Protein AF-A0A7S2DK84-F1 (afdb_monomer_lite)

InterPro domains:
  IPR000626 Ubiquitin-like domain [PS50053] (86-156)
  IPR029071 Ubiquitin-like domain superfamily [SSF54236] (78-156)

Radius of gyration: 30.39 Å; chains: 1; bounding box: 85×74×78 Å

Sequence (221 aa):
HFGSAVVATFARVPSSPSVPLLQSRFKRMALRAVTAEELQVAAAALRPAPATSARAVAPPAPAAVLRAAGADDAAGATEDQEEPLPRITLRFMDGTDMEFAVNLEGLVYHLRADVASRLGLTDARVKLMFGTRMLNSNEVIGKAGIGEGAVVNAIIVPPLYQGSQVYNWVADAYASAIDDGHRRRHGDMVGEEVHTALQDIMARKAELNDAFAKLRLRKCN

Foldseek 3Di:
DDDDDDDDDPDDDDDDPDDPPPPDPPPPPPPPPCDPVNVVVVVVVPPPDPPPPPDDPDDDDPDDDDDDDDDDDDPPPPVPPVDFFAKEWEAEPVRDIDIDRDDQQDFVLVVLCVVCVVVVHDSVQKWKAFPHDTGDRRDRNVNVVHGHHGYIYIYGHDDDDPPPPVNVVVLVVVLVVVCVPVVPDDDPPSPVVSVVVVVVVVVVVVVVVVVVVVVVVVVVD

Secondary structure (DSSP, 8-state):
------------PPPPP--------------PPPPHHHHHHHHHHTPPPP-------PPPP---------------------PPPPEEEEEETTS-EEEEE--TTSBHHHHHHHHHHHHT--GGGEEEEETTEEPPTTSBTGGGT--TT-EEEEEEPPP--TT-HHHHHHHHHHHHHHHHHHTTS-SS-HHHHHHHHHHHHHHHHHHHHHHHHHHHHTT--

Organism: NCBI:txid327968

Structure (mmCIF, N/CA/C/O backbone):
data_AF-A0A7S2DK84-F1
#
_entry.id   AF-A0A7S2DK84-F1
#
loop_
_atom_site.group_PDB
_atom_site.id
_atom_site.type_symbol
_atom_site.label_atom_id
_atom_site.label_alt_id
_atom_site.label_comp_id
_atom_site.label_asym_id
_atom_site.label_entity_id
_atom_site.label_seq_id
_atom_site.pdbx_PDB_ins_code
_atom_site.Cartn_x
_atom_site.Cartn_y
_atom_site.Cartn_z
_atom_site.occupancy
_atom_site.B_iso_or_equiv
_atom_site.auth_seq_id
_atom_site.auth_comp_id
_atom_site.auth_asym_id
_atom_site.auth_atom_id
_atom_site.pdbx_PDB_model_num
ATOM 1 N N . HIS A 1 1 ? -51.942 -43.209 -20.826 1.00 51.00 1 HIS A N 1
ATOM 2 C CA . HIS A 1 1 ? -51.854 -42.230 -21.927 1.00 51.00 1 HIS A CA 1
ATOM 3 C C . HIS A 1 1 ? -52.340 -40.868 -21.452 1.00 51.00 1 HIS A C 1
ATOM 5 O O . HIS A 1 1 ? -53.535 -40.639 -21.470 1.00 51.00 1 HIS A O 1
ATOM 11 N N . PHE A 1 2 ? -51.439 -39.988 -21.013 1.00 42.06 2 PHE A N 1
ATOM 12 C CA . PHE A 1 2 ? -51.671 -38.541 -20.967 1.00 42.06 2 PHE A CA 1
ATOM 13 C C . PHE A 1 2 ? -50.319 -37.876 -21.221 1.00 42.06 2 PHE A C 1
ATOM 15 O O . PHE A 1 2 ? -49.388 -38.023 -20.432 1.00 42.06 2 PHE A O 1
ATOM 22 N N . GLY A 1 3 ? -50.190 -37.274 -22.402 1.00 44.41 3 GLY A N 1
ATOM 23 C CA . GLY A 1 3 ? -48.997 -36.559 -22.832 1.00 44.41 3 GLY A CA 1
ATOM 24 C C . GLY A 1 3 ? -48.989 -35.160 -22.231 1.00 44.41 3 GLY A C 1
ATOM 25 O O . GLY A 1 3 ? -49.966 -34.428 -22.366 1.00 44.41 3 GLY A O 1
ATOM 26 N N . SER A 1 4 ? -47.885 -34.803 -21.580 1.00 56.97 4 SER A N 1
ATOM 27 C CA . SER A 1 4 ? -47.621 -33.443 -21.124 1.00 56.97 4 SER A CA 1
ATOM 28 C C . SER A 1 4 ? -46.591 -32.823 -22.063 1.00 56.97 4 SER A C 1
ATOM 30 O O . SER A 1 4 ? -45.425 -33.219 -22.078 1.00 56.97 4 SER A O 1
ATOM 32 N N . ALA A 1 5 ? -47.058 -31.912 -22.914 1.00 53.53 5 ALA A N 1
ATOM 33 C CA . ALA A 1 5 ? -46.234 -31.142 -23.831 1.00 53.53 5 ALA A CA 1
ATOM 34 C C . ALA A 1 5 ? -45.643 -29.943 -23.078 1.00 53.53 5 ALA A C 1
ATOM 36 O O . ALA A 1 5 ? -46.358 -29.014 -22.705 1.00 53.53 5 ALA A O 1
ATOM 37 N N . VAL A 1 6 ? -44.330 -29.969 -22.850 1.00 57.72 6 VAL A N 1
ATOM 38 C CA . VAL A 1 6 ? -43.582 -28.838 -22.292 1.00 57.72 6 VAL A CA 1
ATOM 39 C C . VAL A 1 6 ? -43.269 -27.874 -23.434 1.00 57.72 6 VAL A C 1
ATOM 41 O O . VAL A 1 6 ? -42.406 -28.131 -24.271 1.00 57.72 6 VAL A O 1
ATOM 44 N N . VAL A 1 7 ? -44.010 -26.768 -23.487 1.00 58.56 7 VAL A N 1
ATOM 45 C CA . VAL A 1 7 ? -43.758 -25.651 -24.402 1.00 58.56 7 VAL A CA 1
ATOM 46 C C . VAL A 1 7 ? -42.558 -24.867 -23.871 1.00 58.56 7 VAL A C 1
ATOM 48 O O . VAL A 1 7 ? -42.651 -24.163 -22.869 1.00 58.56 7 VAL A O 1
ATOM 51 N N . ALA A 1 8 ? -41.410 -25.022 -24.529 1.00 53.44 8 ALA A N 1
ATOM 52 C CA . ALA A 1 8 ? -40.205 -24.255 -24.245 1.00 53.44 8 ALA A CA 1
ATOM 53 C C . ALA A 1 8 ? -40.329 -22.845 -24.845 1.00 53.44 8 ALA A C 1
ATOM 55 O O . ALA A 1 8 ? -40.129 -22.632 -26.041 1.00 53.44 8 ALA A O 1
ATOM 56 N N . THR A 1 9 ? -40.666 -21.872 -24.004 1.00 60.47 9 THR A N 1
ATOM 57 C CA . THR A 1 9 ? -40.679 -20.451 -24.363 1.00 60.47 9 THR A CA 1
ATOM 58 C C . THR A 1 9 ? -39.241 -19.932 -24.408 1.00 60.47 9 THR A C 1
ATOM 60 O O . THR A 1 9 ? -38.651 -19.606 -23.379 1.00 60.47 9 THR A O 1
ATOM 63 N N . PHE A 1 10 ? -38.656 -19.861 -25.605 1.00 50.41 10 PHE A N 1
ATOM 64 C CA . PHE A 1 10 ? -37.378 -19.186 -25.839 1.00 50.41 10 PHE A CA 1
ATOM 65 C C . PHE A 1 10 ? -37.552 -17.673 -25.642 1.00 50.41 10 PHE A C 1
ATOM 67 O O . PHE A 1 10 ? -38.078 -16.967 -26.505 1.00 50.41 10 PHE A O 1
ATOM 74 N N . ALA A 1 11 ? -37.114 -17.169 -24.488 1.00 59.22 11 ALA A N 1
ATOM 75 C CA . ALA A 1 11 ? -37.009 -15.742 -24.229 1.00 59.22 11 ALA A CA 1
ATOM 76 C C . ALA A 1 11 ? -35.905 -15.143 -25.116 1.00 59.22 11 ALA A C 1
ATOM 78 O O . ALA A 1 11 ? -34.722 -15.461 -25.000 1.00 59.22 11 ALA A O 1
ATOM 79 N N . ARG A 1 12 ? -36.332 -14.289 -26.045 1.00 56.53 12 ARG A N 1
ATOM 80 C CA . ARG A 1 12 ? -35.504 -13.541 -26.991 1.00 56.53 12 ARG A CA 1
ATOM 81 C C . ARG A 1 12 ? -34.589 -12.586 -26.216 1.00 56.53 12 ARG A C 1
ATOM 83 O O . ARG A 1 12 ? -35.073 -11.655 -25.578 1.00 56.53 12 ARG A O 1
ATOM 90 N N . VAL A 1 13 ? -33.280 -12.827 -26.268 1.00 64.00 13 VAL A N 1
ATOM 91 C CA . VAL A 1 13 ? -32.253 -11.958 -25.674 1.00 64.00 13 VAL A CA 1
ATOM 92 C C . VAL A 1 13 ? -32.320 -10.576 -26.344 1.00 64.00 13 VAL A C 1
ATOM 94 O O . VAL A 1 13 ? -32.232 -10.511 -27.574 1.00 64.00 13 VAL A O 1
ATOM 97 N N . PRO A 1 14 ? -32.501 -9.472 -25.594 1.00 62.94 14 PRO A N 1
ATOM 98 C CA . PRO A 1 14 ? -32.465 -8.135 -26.169 1.00 62.94 14 PRO A CA 1
ATOM 99 C C . PRO A 1 14 ? -31.046 -7.822 -26.653 1.00 62.94 14 PRO A C 1
ATOM 101 O O . PRO A 1 14 ? -30.074 -7.917 -25.906 1.00 62.94 14 PRO A O 1
ATOM 104 N N . SER A 1 15 ? -30.945 -7.464 -27.931 1.00 61.69 15 SER A N 1
ATOM 105 C CA . SER A 1 15 ? -29.731 -6.983 -28.582 1.00 61.69 15 SER A CA 1
ATOM 106 C C . SER A 1 15 ? -29.175 -5.764 -27.845 1.00 61.69 15 SER A C 1
ATOM 108 O O . SER A 1 15 ? -29.872 -4.758 -27.698 1.00 61.69 15 SER A O 1
ATOM 110 N N . SER A 1 16 ? -27.926 -5.863 -27.400 1.00 63.25 16 SER A N 1
ATOM 111 C CA . SER A 1 16 ? -27.201 -4.809 -26.695 1.00 63.25 16 SER A CA 1
ATOM 112 C C . SER A 1 16 ? -27.183 -3.496 -27.493 1.00 63.25 16 SER A C 1
ATOM 114 O O . SER A 1 16 ? -26.915 -3.528 -28.697 1.00 63.25 16 SER A O 1
ATOM 116 N N . PRO A 1 17 ? -27.422 -2.335 -26.857 1.00 64.12 17 PRO A N 1
ATOM 117 C CA . PRO A 1 17 ? -27.278 -1.046 -27.516 1.00 64.12 17 PRO A CA 1
ATOM 118 C C . PRO A 1 17 ? -25.801 -0.781 -27.827 1.00 64.12 17 PRO A C 1
ATOM 120 O O . PRO A 1 17 ? -24.944 -0.802 -26.943 1.00 64.12 17 PRO A O 1
ATOM 123 N N . SER A 1 18 ? -25.518 -0.532 -29.103 1.00 61.78 18 SER A N 1
ATOM 124 C CA . SER A 1 18 ? -24.225 -0.090 -29.617 1.00 61.78 18 SER A CA 1
ATOM 125 C C . SER A 1 18 ? -23.769 1.166 -28.875 1.00 61.78 18 SER A C 1
ATOM 127 O O . SER A 1 18 ? -24.333 2.245 -29.054 1.00 61.78 18 SER A O 1
ATOM 129 N N . VAL A 1 19 ? -22.756 1.023 -28.022 1.00 63.00 19 VAL A N 1
ATOM 130 C CA . VAL A 1 19 ? -22.154 2.142 -27.293 1.00 63.00 19 VAL A CA 1
ATOM 131 C C . VAL A 1 19 ? -21.411 3.021 -28.307 1.00 63.00 19 VAL A C 1
ATOM 133 O O . VAL A 1 19 ? -20.502 2.524 -28.977 1.00 63.00 19 VAL A O 1
ATOM 136 N N . PRO A 1 20 ? -21.768 4.309 -28.463 1.00 58.47 20 PRO A N 1
ATOM 137 C CA . PRO A 1 20 ? -21.028 5.206 -29.333 1.00 58.47 20 PRO A CA 1
ATOM 138 C C . PRO A 1 20 ? -19.617 5.385 -28.769 1.00 58.47 20 PRO A C 1
ATOM 140 O O . PRO A 1 20 ? -19.434 5.851 -27.644 1.00 58.47 20 PRO A O 1
ATOM 143 N N . LEU A 1 21 ? -18.626 4.990 -29.569 1.00 52.66 21 LEU A N 1
ATOM 144 C CA . LEU A 1 21 ? -17.210 5.275 -29.366 1.00 52.66 21 LEU A CA 1
ATOM 145 C C . LEU A 1 21 ? -17.044 6.756 -29.013 1.00 52.66 21 LEU A C 1
ATOM 147 O O . LEU A 1 21 ? -17.197 7.633 -29.867 1.00 52.66 21 LEU A O 1
ATOM 151 N N . LEU A 1 22 ? -16.731 7.021 -27.743 1.00 54.72 22 LEU A N 1
ATOM 152 C CA . LEU A 1 22 ? -16.275 8.318 -27.270 1.00 54.72 22 LEU A CA 1
ATOM 153 C C . LEU A 1 22 ? -14.975 8.623 -28.023 1.00 54.72 22 LEU A C 1
ATOM 155 O O . LEU A 1 22 ? -13.898 8.156 -27.659 1.00 54.72 22 LEU A O 1
ATOM 159 N N . GLN A 1 23 ? -15.088 9.364 -29.125 1.00 50.62 23 GLN A N 1
ATOM 160 C CA . GLN A 1 23 ? -13.942 9.924 -29.817 1.00 50.62 23 GLN A CA 1
ATOM 161 C C . GLN A 1 23 ? -13.218 10.832 -28.830 1.00 50.62 23 GLN A C 1
ATOM 163 O O . GLN A 1 23 ? -13.682 11.926 -28.498 1.00 50.62 23 GLN A O 1
ATOM 168 N N . SER A 1 24 ? -12.090 10.333 -28.332 1.00 51.56 24 SER A N 1
ATOM 169 C CA . SER A 1 24 ? -11.180 11.053 -27.467 1.00 51.56 24 SER A CA 1
ATOM 170 C C . SER A 1 24 ? -10.802 12.385 -28.101 1.00 51.56 24 SER A C 1
ATOM 172 O O . SER A 1 24 ? -9.925 12.474 -28.960 1.00 51.56 24 SER A O 1
ATOM 174 N N . ARG A 1 25 ? -11.431 13.453 -27.608 1.00 53.72 25 ARG A N 1
ATOM 17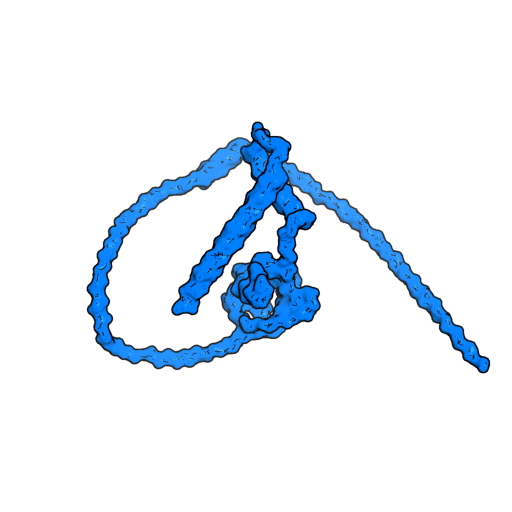5 C CA . ARG A 1 25 ? -10.925 14.820 -27.689 1.00 53.72 25 ARG A CA 1
ATOM 176 C C . ARG A 1 25 ? -9.688 14.937 -26.797 1.00 53.72 25 ARG A C 1
ATOM 178 O O . ARG A 1 25 ? -9.693 15.670 -25.811 1.00 53.72 25 ARG A O 1
ATOM 185 N N . PHE A 1 26 ? -8.608 14.242 -27.152 1.00 52.09 26 PHE A N 1
ATOM 186 C CA . PHE A 1 26 ? -7.280 14.637 -26.705 1.00 52.09 26 PHE A CA 1
ATOM 187 C C . PHE A 1 26 ? -6.962 15.952 -27.413 1.00 52.09 26 PHE A C 1
ATOM 189 O O . PHE A 1 26 ? -6.421 15.989 -28.518 1.00 52.09 26 PHE A O 1
ATOM 196 N N . LYS A 1 27 ? -7.382 17.055 -26.781 1.00 54.09 27 LYS A N 1
ATOM 197 C CA . LYS A 1 27 ? -6.823 18.381 -27.027 1.00 54.09 27 LYS A CA 1
ATOM 198 C C . LYS A 1 27 ? -5.310 18.206 -26.992 1.00 54.09 27 LYS A C 1
ATOM 200 O O . LYS A 1 27 ? -4.750 17.943 -25.932 1.00 54.09 27 LYS A O 1
ATOM 205 N N . ARG A 1 28 ? -4.674 18.317 -28.159 1.00 49.12 28 ARG A N 1
ATOM 206 C CA . ARG A 1 28 ? -3.232 18.507 -28.289 1.00 49.12 28 ARG A CA 1
ATOM 207 C C . ARG A 1 28 ? -2.886 19.722 -27.430 1.00 49.12 28 ARG A C 1
ATOM 209 O O . ARG A 1 28 ? -3.108 20.854 -27.855 1.00 49.12 28 ARG A O 1
ATOM 216 N N . MET A 1 29 ? -2.433 19.498 -26.197 1.00 49.12 29 MET A N 1
ATOM 217 C CA . MET A 1 29 ? -1.726 20.526 -25.450 1.00 49.12 29 MET A CA 1
ATOM 218 C C . MET A 1 29 ? -0.469 20.783 -26.264 1.00 49.12 29 MET A C 1
ATOM 220 O O . MET A 1 29 ? 0.415 19.933 -26.337 1.00 49.12 29 MET A O 1
ATOM 224 N N . ALA A 1 30 ? -0.455 21.910 -26.972 1.00 53.53 30 ALA A N 1
ATOM 225 C CA . ALA A 1 30 ? 0.752 22.420 -27.580 1.00 53.53 30 ALA A CA 1
ATOM 226 C C . ALA A 1 30 ? 1.766 22.565 -26.445 1.00 53.53 30 ALA A C 1
ATOM 228 O O . ALA A 1 30 ? 1.616 23.430 -25.581 1.00 53.53 30 ALA A O 1
ATOM 229 N N . LEU A 1 31 ? 2.735 21.653 -26.409 1.00 56.16 31 LEU A N 1
ATOM 230 C CA . LEU A 1 31 ? 3.912 21.761 -25.570 1.00 56.16 31 LEU A CA 1
ATOM 231 C C . LEU A 1 31 ? 4.590 23.061 -25.996 1.00 56.16 31 LEU A C 1
ATOM 233 O O . LEU A 1 31 ? 5.227 23.127 -27.046 1.00 56.16 31 LEU A O 1
ATOM 237 N N . ARG A 1 32 ? 4.351 24.132 -25.235 1.00 72.25 32 ARG A N 1
ATOM 238 C CA . ARG A 1 32 ? 5.115 25.367 -25.365 1.00 72.25 32 ARG A CA 1
ATOM 239 C C . ARG A 1 32 ? 6.565 24.967 -25.136 1.00 72.25 32 ARG A C 1
ATOM 241 O O . ARG A 1 32 ? 6.893 24.452 -24.071 1.00 72.25 32 ARG A O 1
ATOM 248 N N . ALA A 1 33 ? 7.391 25.126 -26.165 1.00 72.25 33 ALA A N 1
ATOM 249 C CA . ALA A 1 33 ? 8.817 24.895 -26.044 1.00 72.25 33 ALA A CA 1
ATOM 250 C C . ALA A 1 33 ? 9.340 25.832 -24.949 1.00 72.25 33 ALA A C 1
ATOM 252 O O . ALA A 1 33 ? 9.197 27.050 -25.069 1.00 72.25 33 ALA A O 1
ATOM 253 N N . VAL A 1 34 ? 9.870 25.250 -23.874 1.00 74.00 34 VAL A N 1
ATOM 254 C CA . VAL A 1 34 ? 10.513 25.992 -22.787 1.00 74.00 34 VAL A CA 1
ATOM 255 C C . VAL A 1 34 ? 11.677 26.754 -23.402 1.00 74.00 34 VAL A C 1
ATOM 257 O O . VAL A 1 34 ? 12.551 26.158 -24.037 1.00 74.00 34 VAL A O 1
ATOM 260 N N . THR A 1 35 ? 11.654 28.078 -23.293 1.00 87.31 35 THR A N 1
ATOM 261 C CA . THR A 1 35 ? 12.704 28.917 -23.873 1.00 87.31 35 THR A CA 1
ATOM 262 C C . THR A 1 35 ? 13.964 28.842 -23.012 1.00 87.31 35 THR A C 1
ATOM 264 O O . THR A 1 35 ? 13.916 28.563 -21.813 1.00 87.31 35 THR A O 1
ATOM 267 N N . ALA A 1 36 ? 15.125 29.095 -23.620 1.00 84.50 36 ALA A N 1
ATOM 268 C CA . ALA A 1 36 ? 16.405 29.078 -22.909 1.00 84.50 36 ALA A CA 1
ATOM 269 C C . ALA A 1 36 ? 16.445 30.067 -21.723 1.00 84.50 36 ALA A C 1
ATOM 271 O O . ALA A 1 36 ? 17.139 29.817 -20.737 1.00 84.50 36 ALA A O 1
ATOM 272 N N . GLU A 1 37 ? 15.668 31.154 -21.790 1.00 85.88 37 GLU A N 1
ATOM 273 C CA . GLU A 1 37 ? 15.545 32.135 -20.706 1.00 85.88 37 GLU A CA 1
ATOM 274 C C . GLU A 1 37 ? 14.793 31.577 -19.489 1.00 85.88 37 GLU A C 1
ATOM 276 O O . GLU A 1 37 ? 15.247 31.758 -18.359 1.00 85.88 37 GLU A O 1
ATOM 281 N N . GLU A 1 38 ? 13.698 30.832 -19.686 1.00 84.81 38 GLU A N 1
ATOM 282 C CA . GLU A 1 38 ? 12.951 30.211 -18.580 1.00 84.81 38 GLU A CA 1
ATOM 283 C C . GLU A 1 38 ? 13.808 29.175 -17.832 1.00 84.81 38 GLU A C 1
ATOM 285 O O . GLU A 1 38 ? 13.769 29.093 -16.601 1.00 84.81 38 GLU A O 1
ATOM 290 N N . LEU A 1 39 ? 14.659 28.444 -18.562 1.00 86.50 39 LEU A N 1
ATOM 291 C CA . LEU A 1 39 ? 15.636 27.515 -17.986 1.00 86.50 39 LEU A CA 1
ATOM 292 C C . LEU A 1 39 ? 16.723 28.227 -17.164 1.00 86.50 39 LEU A C 1
ATOM 294 O O . LEU A 1 39 ? 17.092 27.737 -16.096 1.00 86.50 39 LEU A O 1
ATOM 298 N N . GLN A 1 40 ? 17.212 29.391 -17.607 1.00 88.06 40 GLN A N 1
ATOM 299 C CA . GLN A 1 40 ? 18.182 30.177 -16.832 1.00 88.06 40 GLN A CA 1
ATOM 300 C C . GLN A 1 40 ? 17.580 30.746 -15.543 1.00 88.06 40 GLN A C 1
ATOM 302 O O . GLN A 1 40 ? 18.239 30.718 -14.500 1.00 88.06 40 GLN A O 1
ATOM 307 N N . VAL A 1 41 ? 16.327 31.207 -15.579 1.00 88.75 41 VAL A N 1
ATOM 308 C CA . VAL A 1 41 ? 15.630 31.712 -14.385 1.00 88.75 41 VAL A CA 1
ATOM 309 C C . VAL A 1 41 ? 15.393 30.586 -13.372 1.00 88.75 41 VAL A C 1
ATOM 311 O O . VAL A 1 41 ? 15.670 30.760 -12.184 1.00 88.75 41 VAL A O 1
ATOM 314 N N . ALA A 1 42 ? 14.965 29.405 -13.829 1.00 83.94 42 ALA A N 1
ATOM 315 C CA . ALA A 1 42 ? 14.778 28.244 -12.959 1.00 83.94 42 ALA A CA 1
ATOM 316 C C . ALA A 1 42 ? 16.102 27.761 -12.331 1.00 83.94 42 ALA A C 1
ATOM 318 O O . ALA A 1 42 ? 16.146 27.440 -11.142 1.00 83.94 42 ALA A O 1
ATOM 319 N N . ALA A 1 43 ? 17.202 27.772 -13.094 1.00 84.44 43 ALA A N 1
ATOM 320 C CA . ALA A 1 43 ? 18.525 27.412 -12.584 1.00 84.44 43 ALA A CA 1
ATOM 321 C C . ALA A 1 43 ? 19.048 28.411 -11.534 1.00 84.44 43 ALA A C 1
ATOM 323 O O . ALA A 1 43 ? 19.690 28.008 -10.563 1.00 84.44 43 ALA A O 1
ATOM 324 N N . ALA A 1 44 ? 18.749 29.706 -11.687 1.00 84.06 44 ALA A N 1
ATOM 325 C CA . ALA A 1 44 ? 19.113 30.726 -10.705 1.00 84.06 44 ALA A CA 1
ATOM 326 C C . ALA A 1 44 ? 18.330 30.583 -9.387 1.00 84.06 44 ALA A C 1
ATOM 328 O O . ALA A 1 44 ? 18.899 30.814 -8.321 1.00 84.06 44 ALA A O 1
ATOM 329 N N . ALA A 1 45 ? 17.063 30.157 -9.442 1.00 82.12 45 ALA A N 1
ATOM 330 C CA . ALA A 1 45 ? 16.237 29.918 -8.255 1.00 82.12 45 ALA A CA 1
ATOM 331 C C . ALA A 1 45 ? 16.679 28.685 -7.444 1.00 82.12 45 ALA A C 1
ATOM 333 O O . ALA A 1 45 ? 16.502 28.646 -6.230 1.00 82.12 45 ALA A O 1
ATOM 334 N N . LEU A 1 46 ? 17.288 27.695 -8.102 1.00 78.69 46 LEU A N 1
ATOM 335 C CA . LEU A 1 46 ? 17.824 26.485 -7.470 1.00 78.69 46 LEU A CA 1
ATOM 336 C C . LEU A 1 46 ? 19.255 26.649 -6.944 1.00 78.69 46 LEU A C 1
ATOM 338 O O . LEU A 1 46 ? 19.847 25.670 -6.483 1.00 78.69 46 LEU A O 1
ATOM 342 N N . ARG A 1 47 ? 19.834 27.860 -6.984 1.00 75.94 47 ARG A N 1
ATOM 343 C CA . ARG A 1 47 ? 21.134 28.088 -6.348 1.00 75.94 47 ARG A CA 1
ATOM 344 C C . ARG A 1 47 ? 21.006 27.807 -4.845 1.00 75.94 47 ARG A C 1
ATOM 346 O O . ARG A 1 47 ? 20.217 28.472 -4.174 1.00 75.94 47 ARG A O 1
ATOM 353 N N . PRO A 1 48 ? 21.771 26.840 -4.309 1.00 58.34 48 PRO A N 1
ATOM 354 C CA . PRO A 1 48 ? 21.730 26.517 -2.894 1.00 58.34 48 PRO A CA 1
ATOM 355 C C . PRO A 1 48 ? 22.111 27.763 -2.101 1.00 58.34 48 PRO A C 1
ATOM 357 O O . PRO A 1 48 ? 23.122 28.409 -2.395 1.00 58.34 48 PRO A O 1
ATOM 360 N N . ALA A 1 49 ? 21.277 28.114 -1.121 1.00 55.72 49 ALA A N 1
ATOM 361 C CA . ALA A 1 49 ? 21.586 29.177 -0.181 1.00 55.72 49 ALA A CA 1
ATOM 362 C C . ALA A 1 49 ? 22.996 28.930 0.386 1.00 55.72 49 ALA A C 1
ATOM 364 O O . ALA A 1 49 ? 23.314 27.781 0.716 1.00 55.72 49 ALA A O 1
ATOM 365 N N . PRO A 1 50 ? 23.858 29.961 0.459 1.00 62.47 50 PRO A N 1
ATOM 366 C CA . PRO A 1 50 ? 25.193 29.797 1.008 1.00 62.47 50 PRO A CA 1
ATOM 367 C C . PRO A 1 50 ? 25.044 29.214 2.408 1.00 62.47 50 PRO A C 1
ATOM 369 O O . PRO A 1 50 ? 24.332 29.775 3.238 1.00 62.47 50 PRO A O 1
ATOM 372 N N . ALA A 1 51 ? 25.662 28.052 2.628 1.00 50.38 51 ALA A N 1
ATOM 373 C CA . ALA A 1 51 ? 25.676 27.382 3.912 1.00 50.38 51 ALA A CA 1
ATOM 374 C C . ALA A 1 51 ? 26.186 28.377 4.955 1.00 50.38 51 ALA A C 1
ATOM 376 O O . ALA A 1 51 ? 27.374 28.695 5.000 1.00 50.38 51 ALA A O 1
ATOM 377 N N . THR A 1 52 ? 25.267 28.917 5.752 1.00 55.19 52 THR A N 1
ATOM 378 C CA . THR A 1 52 ? 25.596 29.746 6.900 1.00 55.19 52 THR A CA 1
ATOM 379 C C . THR A 1 52 ? 26.458 28.877 7.797 1.00 55.19 52 THR A C 1
ATOM 381 O O . THR A 1 52 ? 25.965 27.901 8.363 1.00 55.19 52 THR A O 1
ATOM 384 N N . SER A 1 53 ? 27.756 29.184 7.844 1.00 52.88 53 SER A N 1
ATOM 385 C CA . SER A 1 53 ? 28.748 28.484 8.647 1.00 52.88 53 SER A CA 1
ATOM 386 C C . SER A 1 53 ? 28.177 28.198 10.025 1.00 52.88 53 SER A C 1
ATOM 388 O O . SER A 1 53 ? 27.914 29.111 10.811 1.00 52.88 53 SER A O 1
ATOM 390 N N . ALA A 1 54 ? 27.965 26.910 10.285 1.00 49.69 54 ALA A N 1
ATOM 391 C CA . ALA A 1 54 ? 27.631 26.393 11.589 1.00 49.69 54 ALA A CA 1
ATOM 392 C C . ALA A 1 54 ? 28.687 26.905 12.570 1.00 49.69 54 ALA A C 1
ATOM 394 O O . ALA A 1 54 ? 29.857 26.523 12.530 1.00 49.69 54 ALA A O 1
ATOM 395 N N . ARG A 1 55 ? 28.256 27.828 13.428 1.00 49.06 55 ARG A N 1
ATOM 396 C CA . ARG A 1 55 ? 28.956 28.226 14.640 1.00 49.06 55 ARG A CA 1
ATOM 397 C C . ARG A 1 55 ? 29.279 26.941 15.396 1.00 49.06 55 ARG A C 1
ATOM 399 O O . ARG A 1 55 ? 28.366 26.257 15.851 1.00 49.06 55 ARG A O 1
ATOM 406 N N . ALA A 1 56 ? 30.564 26.608 15.467 1.00 50.88 56 ALA A N 1
ATOM 407 C CA . ALA A 1 56 ? 31.084 25.487 16.228 1.00 50.88 56 ALA A CA 1
ATOM 408 C C . ALA A 1 56 ? 30.619 25.612 17.687 1.00 50.88 56 ALA A C 1
ATOM 410 O O . ALA A 1 56 ? 31.163 26.393 18.468 1.00 50.88 56 ALA A O 1
ATOM 411 N N . VAL A 1 57 ? 29.564 24.879 18.035 1.00 57.59 57 VAL A N 1
ATOM 412 C CA . VAL A 1 57 ? 29.201 24.612 19.422 1.00 57.59 57 VAL A CA 1
ATOM 413 C C . VAL A 1 57 ? 30.144 23.509 19.874 1.00 57.59 57 VAL A C 1
ATOM 415 O O . VAL A 1 57 ? 30.098 22.388 19.371 1.00 57.59 57 VAL A O 1
ATOM 418 N N . ALA A 1 58 ? 31.064 23.881 20.759 1.00 58.19 58 ALA A N 1
ATOM 419 C CA . ALA A 1 58 ? 32.009 22.974 21.383 1.00 58.19 58 ALA A CA 1
ATOM 420 C C . ALA A 1 58 ? 31.275 21.792 22.051 1.00 58.19 58 ALA A C 1
ATOM 422 O O . ALA A 1 58 ? 30.218 22.002 22.655 1.00 58.19 58 ALA A O 1
ATOM 423 N N . PRO A 1 59 ? 31.817 20.564 21.974 1.00 63.66 59 PRO A N 1
ATOM 424 C CA . PRO A 1 59 ? 31.263 19.425 22.694 1.00 63.66 59 PRO A CA 1
ATOM 425 C C . PRO A 1 59 ? 31.371 19.667 24.211 1.00 63.66 59 PRO A C 1
ATOM 427 O O . PRO A 1 59 ? 32.478 19.914 24.700 1.00 63.66 59 PRO A O 1
ATOM 430 N N . PRO A 1 60 ? 30.270 19.608 24.983 1.00 63.78 60 PRO A N 1
ATOM 431 C CA . PRO A 1 60 ? 30.367 19.574 26.433 1.00 63.78 60 PRO A CA 1
ATOM 432 C C . PRO A 1 60 ? 31.003 18.246 26.862 1.00 63.78 60 PRO A C 1
ATOM 434 O O . PRO A 1 60 ? 30.632 17.170 26.393 1.00 63.78 60 PRO A O 1
ATOM 437 N N . ALA A 1 61 ? 32.001 18.351 27.735 1.00 56.84 61 ALA A N 1
ATOM 438 C CA . ALA A 1 61 ? 32.728 17.235 28.322 1.00 56.84 61 ALA A CA 1
ATOM 439 C C . ALA A 1 61 ? 31.790 16.223 29.019 1.00 56.84 61 ALA A C 1
ATOM 441 O O . ALA A 1 61 ? 30.751 16.620 29.555 1.00 56.84 61 ALA A O 1
ATOM 442 N N . PRO A 1 62 ? 32.159 14.929 29.082 1.00 57.25 62 PRO A N 1
ATOM 443 C CA . PRO A 1 62 ? 31.419 13.935 29.850 1.00 57.25 62 PRO A CA 1
ATOM 444 C C . PRO A 1 62 ? 31.613 14.187 31.353 1.00 57.25 62 PRO A C 1
ATOM 446 O O . PRO A 1 62 ? 32.584 13.735 31.959 1.00 57.25 62 PRO A O 1
ATOM 449 N N . ALA A 1 63 ? 30.688 14.925 31.966 1.00 50.41 63 ALA A N 1
ATOM 450 C CA . ALA A 1 63 ? 30.595 15.026 33.415 1.00 50.41 63 ALA A CA 1
ATOM 451 C C . ALA A 1 63 ? 29.985 13.731 33.969 1.00 50.41 63 ALA A C 1
ATOM 453 O O . ALA A 1 63 ? 28.780 13.496 33.885 1.00 50.41 63 ALA A O 1
ATOM 454 N N . ALA A 1 64 ? 30.843 12.890 34.539 1.00 52.69 64 ALA A N 1
ATOM 455 C CA . ALA A 1 64 ? 30.447 11.832 35.449 1.00 52.69 64 ALA A CA 1
ATOM 456 C C . ALA A 1 64 ? 29.692 12.446 36.641 1.00 52.69 64 ALA A C 1
ATOM 458 O O . ALA A 1 64 ? 30.281 13.167 37.445 1.00 52.69 64 ALA A O 1
ATOM 459 N N . VAL A 1 65 ? 28.398 12.151 36.768 1.00 52.66 65 VAL A N 1
ATOM 460 C CA . VAL A 1 65 ? 27.636 12.417 37.993 1.00 52.66 65 VAL A CA 1
ATOM 461 C C . VAL A 1 65 ? 26.943 11.129 38.419 1.00 52.66 65 VAL A C 1
ATOM 463 O O . VAL A 1 65 ? 25.843 10.804 37.984 1.00 52.66 65 VAL A O 1
ATOM 466 N N . LEU A 1 66 ? 27.626 10.401 39.302 1.00 53.78 66 LEU A N 1
ATOM 467 C CA . LEU A 1 66 ? 26.995 9.534 40.287 1.00 53.78 66 LEU A CA 1
ATOM 468 C C . LEU A 1 66 ? 26.140 10.411 41.220 1.00 53.78 66 LEU A C 1
ATOM 470 O O . LEU A 1 66 ? 26.680 11.187 42.006 1.00 53.78 66 LEU A O 1
ATOM 474 N N . ARG A 1 67 ? 24.816 10.259 41.164 1.00 50.00 67 ARG A N 1
ATOM 475 C CA . ARG A 1 67 ? 23.883 10.545 42.269 1.00 50.00 67 ARG A CA 1
ATOM 476 C C . ARG A 1 67 ? 22.825 9.443 42.237 1.00 50.00 67 ARG A C 1
ATOM 478 O O . ARG A 1 67 ? 22.097 9.329 41.265 1.00 50.00 67 ARG A O 1
ATOM 485 N N . ALA A 1 68 ? 22.930 8.428 43.089 1.00 44.47 68 ALA A N 1
ATOM 486 C CA . ALA A 1 68 ? 22.551 8.438 44.504 1.00 44.47 68 ALA A CA 1
ATOM 487 C C . ALA A 1 68 ? 21.048 8.699 44.688 1.00 44.47 68 ALA A C 1
ATOM 489 O O . ALA A 1 68 ? 20.585 9.831 44.606 1.00 44.47 68 ALA A O 1
ATOM 490 N N . ALA A 1 69 ? 20.358 7.578 44.895 1.00 51.38 69 ALA A N 1
ATOM 491 C CA . ALA A 1 69 ? 19.152 7.345 45.676 1.00 51.38 69 ALA A CA 1
ATOM 492 C C . ALA A 1 69 ? 18.505 8.539 46.396 1.00 51.38 69 ALA A C 1
ATOM 494 O O . ALA A 1 69 ? 19.152 9.229 47.184 1.00 51.38 69 ALA A O 1
ATOM 495 N N . GLY A 1 70 ? 17.179 8.605 46.269 1.00 42.50 70 GLY A N 1
ATOM 496 C CA . GLY A 1 70 ? 16.312 9.042 47.356 1.00 42.50 70 GLY A CA 1
ATOM 497 C C . GLY A 1 70 ? 15.084 9.820 46.906 1.00 42.50 70 GLY A C 1
ATOM 498 O O . GLY A 1 70 ? 15.246 10.918 46.387 1.00 42.50 70 GLY A O 1
ATOM 499 N N . ALA A 1 71 ? 13.916 9.262 47.254 1.00 46.56 71 ALA A N 1
ATOM 500 C CA . ALA A 1 71 ? 12.651 9.952 47.526 1.00 46.56 71 ALA A CA 1
ATOM 501 C C . ALA A 1 71 ? 11.925 10.590 46.327 1.00 46.56 71 ALA A C 1
ATOM 503 O O . ALA A 1 71 ? 12.531 11.196 45.456 1.00 46.56 71 ALA A O 1
ATOM 504 N N . ASP A 1 72 ? 10.607 10.581 46.217 1.00 40.00 72 ASP A N 1
ATOM 505 C CA . ASP A 1 72 ? 9.512 9.909 46.912 1.00 40.00 72 ASP A CA 1
ATOM 506 C C . ASP A 1 72 ? 8.277 10.215 46.041 1.00 40.00 72 ASP A C 1
ATOM 508 O O . ASP A 1 72 ? 8.164 11.296 45.465 1.00 40.00 72 ASP A O 1
ATOM 512 N N . ASP A 1 73 ? 7.393 9.231 45.936 1.00 50.47 73 ASP A N 1
ATOM 513 C CA . ASP A 1 73 ? 5.941 9.397 46.007 1.00 50.47 73 ASP A CA 1
ATOM 514 C C . ASP A 1 73 ? 5.243 10.494 45.166 1.00 50.47 73 ASP A C 1
ATOM 516 O O . ASP A 1 73 ? 5.028 11.627 45.594 1.00 50.47 73 ASP A O 1
ATOM 520 N N . ALA A 1 74 ? 4.783 10.093 43.979 1.00 49.38 74 ALA A N 1
ATOM 521 C CA . ALA A 1 74 ? 3.403 10.327 43.545 1.00 49.38 74 ALA A CA 1
ATOM 522 C C . ALA A 1 74 ? 3.089 9.359 42.398 1.00 49.38 74 ALA A C 1
ATOM 524 O O . ALA A 1 74 ? 2.897 9.743 41.243 1.00 49.38 74 ALA A O 1
ATOM 525 N N . ALA A 1 75 ? 3.064 8.068 42.733 1.00 46.97 75 ALA A N 1
ATOM 526 C CA . ALA A 1 75 ? 2.466 7.032 41.906 1.00 46.97 75 ALA A CA 1
ATOM 527 C C . ALA A 1 75 ? 0.939 7.205 41.940 1.00 46.97 75 ALA A C 1
ATOM 529 O O . ALA A 1 75 ? 0.206 6.420 42.536 1.00 46.97 75 ALA A O 1
ATOM 530 N N . GLY A 1 76 ? 0.456 8.279 41.313 1.00 52.06 76 GLY A N 1
ATOM 531 C CA . GLY A 1 76 ? -0.915 8.352 40.848 1.00 52.06 76 GLY A CA 1
ATOM 532 C C . GLY A 1 76 ? -1.036 7.363 39.705 1.00 52.06 76 GLY A C 1
ATOM 533 O O . GLY A 1 76 ? -0.845 7.735 38.554 1.00 52.06 76 GLY A O 1
ATOM 534 N N . ALA A 1 77 ? -1.282 6.097 40.039 1.00 55.41 77 ALA A N 1
ATOM 535 C CA . ALA A 1 77 ? -1.819 5.119 39.116 1.00 55.41 77 ALA A CA 1
ATOM 536 C C . ALA A 1 77 ? -3.186 5.642 38.659 1.00 55.41 77 ALA A C 1
ATOM 538 O O . ALA A 1 77 ? -4.227 5.281 39.202 1.00 55.41 77 ALA A O 1
ATOM 539 N N . THR A 1 78 ? -3.190 6.557 37.689 1.00 58.12 78 THR A N 1
ATOM 540 C CA . THR A 1 78 ? -4.256 6.573 36.703 1.00 58.12 78 THR A CA 1
ATOM 541 C C . THR A 1 78 ? -4.226 5.177 36.120 1.00 58.12 78 THR A C 1
ATOM 543 O O . THR A 1 78 ? -3.332 4.837 35.352 1.00 58.12 78 THR A O 1
ATOM 546 N N . GLU A 1 79 ? -5.121 4.326 36.620 1.00 62.12 79 GLU A N 1
ATOM 547 C CA . GLU A 1 79 ? -5.582 3.157 35.898 1.00 62.12 79 GLU A CA 1
ATOM 548 C C . GLU A 1 79 ? -5.987 3.692 34.528 1.00 62.12 79 GLU A C 1
ATOM 550 O O . GLU A 1 79 ? -7.073 4.252 34.365 1.00 62.12 79 GLU A O 1
ATOM 555 N N . ASP A 1 80 ? -5.040 3.654 33.589 1.00 63.53 80 ASP A N 1
ATOM 556 C CA . ASP A 1 80 ? -5.278 3.898 32.184 1.00 63.53 80 ASP A CA 1
ATOM 557 C C . ASP A 1 80 ? -6.323 2.854 31.821 1.00 63.53 80 ASP A C 1
ATOM 559 O O . ASP A 1 80 ? -6.020 1.671 31.657 1.00 63.53 80 ASP A O 1
ATOM 563 N N . GLN A 1 81 ? -7.590 3.271 31.847 1.00 67.94 81 GLN A N 1
ATOM 564 C CA . GLN A 1 81 ? -8.689 2.472 31.353 1.00 67.94 81 GLN A CA 1
ATOM 565 C C . GLN A 1 81 ? -8.383 2.291 29.878 1.00 67.94 81 GLN A C 1
ATOM 567 O O . GLN A 1 81 ? -8.636 3.183 29.071 1.00 67.94 81 GLN A O 1
ATOM 572 N N . GLU A 1 82 ? -7.717 1.179 29.575 1.00 81.56 82 GLU A N 1
ATOM 573 C CA . GLU A 1 82 ? -7.299 0.791 28.243 1.00 81.56 82 GLU A CA 1
ATOM 574 C C . GLU A 1 82 ? -8.583 0.573 27.450 1.00 81.56 82 GLU A C 1
ATOM 576 O O . GLU A 1 82 ? -9.214 -0.487 27.500 1.00 81.56 82 GLU A O 1
ATOM 581 N N . GLU A 1 83 ? -9.049 1.655 26.828 1.00 84.81 83 GLU A N 1
ATOM 582 C CA . GLU A 1 83 ? -10.281 1.660 26.066 1.00 84.81 83 GLU A CA 1
ATOM 583 C C . GLU A 1 83 ? -10.1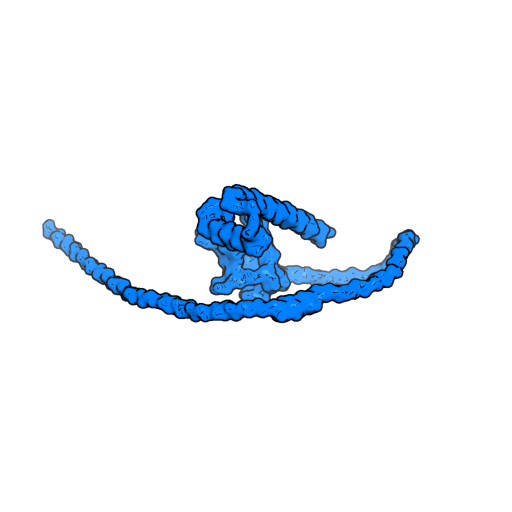20 0.606 24.963 1.00 84.81 83 GLU A C 1
ATOM 585 O O . GLU A 1 83 ? -9.126 0.626 24.225 1.00 84.81 83 GLU A O 1
ATOM 590 N N . PRO A 1 84 ? -11.026 -0.385 24.892 1.00 92.94 84 PRO A N 1
ATOM 591 C CA . PRO A 1 84 ? -10.834 -1.534 24.027 1.00 92.94 84 PRO A CA 1
ATOM 592 C C . PRO A 1 84 ? -10.697 -1.071 22.578 1.00 92.94 84 PRO A C 1
ATOM 594 O O . PRO A 1 84 ? -11.567 -0.384 22.044 1.00 92.94 84 PRO A O 1
ATOM 597 N N . LEU A 1 85 ? -9.593 -1.462 21.933 1.00 96.31 85 LEU A N 1
ATOM 598 C CA . LEU A 1 85 ? -9.322 -1.062 20.555 1.00 96.31 85 LEU A CA 1
ATOM 599 C C . LEU A 1 85 ? -10.452 -1.547 19.628 1.00 96.31 85 LEU A C 1
ATOM 601 O O . LEU A 1 85 ? -10.766 -2.746 19.627 1.00 96.31 85 LEU A O 1
ATOM 605 N N . PRO A 1 86 ? -11.032 -0.660 18.799 1.00 96.94 86 PRO A N 1
ATOM 606 C CA . PRO A 1 86 ? -12.118 -1.026 17.907 1.00 96.94 86 PRO A CA 1
ATOM 607 C C . PRO A 1 86 ? -11.669 -2.085 16.904 1.00 96.94 86 PRO A C 1
ATOM 609 O O . PRO A 1 86 ? -10.553 -2.055 16.371 1.00 96.94 86 PRO A O 1
ATOM 612 N N . ARG A 1 87 ? -12.571 -3.029 16.631 1.00 98.25 87 ARG A N 1
ATOM 613 C CA . ARG A 1 87 ? -12.338 -4.115 15.678 1.00 98.25 87 ARG A CA 1
ATOM 614 C C . ARG A 1 87 ? -12.900 -3.763 14.313 1.00 98.25 87 ARG A C 1
ATOM 616 O O . ARG A 1 87 ? -14.045 -3.332 14.199 1.00 98.25 87 ARG A O 1
ATOM 623 N N . ILE A 1 88 ? -12.106 -3.994 13.276 1.00 98.38 88 ILE A N 1
ATOM 624 C CA . ILE A 1 88 ? -12.505 -3.858 11.875 1.00 98.38 88 ILE A CA 1
ATOM 625 C C . ILE A 1 88 ? -12.366 -5.194 11.153 1.00 98.38 88 ILE A C 1
ATOM 627 O O . ILE A 1 88 ? -11.554 -6.039 11.535 1.00 98.38 88 ILE A O 1
ATOM 631 N N . THR A 1 89 ? -13.129 -5.362 10.077 1.00 98.62 89 THR A N 1
ATOM 632 C CA . THR A 1 89 ? -13.048 -6.531 9.195 1.00 98.62 89 THR A CA 1
ATOM 633 C C . THR A 1 89 ? -12.374 -6.140 7.888 1.00 98.62 89 THR A C 1
ATOM 635 O O . THR A 1 89 ? -12.817 -5.224 7.198 1.00 98.62 89 THR A O 1
ATOM 638 N N . LEU A 1 90 ? -11.304 -6.836 7.524 1.00 98.50 90 LEU A N 1
ATOM 639 C CA . LEU A 1 90 ? -10.656 -6.709 6.227 1.00 98.50 90 LEU A CA 1
ATOM 640 C C . LEU A 1 90 ? -11.166 -7.793 5.283 1.00 98.50 90 LEU A C 1
ATOM 642 O O . LEU A 1 90 ? -10.963 -8.975 5.544 1.00 98.50 90 LEU A O 1
ATOM 646 N N . ARG A 1 91 ? -11.802 -7.376 4.189 1.00 98.56 91 ARG A N 1
ATOM 647 C CA . ARG A 1 91 ? -12.355 -8.249 3.153 1.00 98.56 91 ARG A CA 1
ATOM 648 C C . ARG A 1 91 ? -11.435 -8.324 1.950 1.00 98.56 91 ARG A C 1
ATOM 650 O O . ARG A 1 91 ? -11.121 -7.305 1.332 1.00 98.56 91 ARG A O 1
ATOM 657 N N . PHE A 1 92 ? -11.029 -9.528 1.590 1.00 98.12 92 PHE A N 1
ATOM 658 C CA . PHE A 1 92 ? -10.188 -9.792 0.434 1.00 98.12 92 PHE A CA 1
ATOM 659 C C . PHE A 1 92 ? -11.029 -10.049 -0.822 1.00 98.12 92 PHE A C 1
ATOM 661 O O . PHE A 1 92 ? -12.216 -10.368 -0.765 1.00 98.12 92 PHE A O 1
ATOM 668 N N . MET A 1 93 ? -10.409 -9.900 -1.994 1.00 96.44 93 MET A N 1
ATOM 669 C CA . MET A 1 93 ? -11.076 -10.129 -3.286 1.00 96.44 93 MET A CA 1
ATOM 670 C C . MET A 1 93 ? -11.408 -11.604 -3.556 1.00 96.44 93 MET A C 1
ATOM 672 O O . MET A 1 93 ? -12.204 -11.888 -4.445 1.00 96.44 93 MET A O 1
ATOM 676 N N . ASP A 1 94 ? -10.821 -12.529 -2.799 1.00 95.75 94 ASP A N 1
ATOM 677 C CA . ASP A 1 94 ? -11.163 -13.956 -2.820 1.00 95.75 94 ASP A CA 1
ATOM 678 C C . ASP A 1 94 ? -12.392 -14.292 -1.949 1.00 95.75 94 ASP A C 1
ATOM 680 O O . ASP A 1 94 ? -12.835 -15.438 -1.927 1.00 95.75 94 ASP A O 1
ATOM 684 N N . GLY A 1 95 ? -12.969 -13.292 -1.271 1.00 96.94 95 GLY A N 1
ATOM 685 C CA . GLY A 1 95 ? -14.118 -13.441 -0.380 1.00 96.94 95 GLY A CA 1
ATOM 686 C C . GLY A 1 95 ? -13.754 -13.812 1.058 1.00 96.94 95 GLY A C 1
ATOM 687 O O . GLY A 1 95 ? -14.657 -13.956 1.879 1.00 96.94 95 GLY A O 1
ATOM 688 N N . THR A 1 96 ? -12.466 -13.954 1.377 1.00 97.88 96 THR A N 1
ATOM 689 C CA . THR A 1 96 ? -12.012 -14.204 2.748 1.00 97.88 96 THR A CA 1
ATOM 690 C C . THR A 1 96 ? -12.093 -12.919 3.569 1.00 97.88 96 THR A C 1
ATOM 692 O O . THR A 1 96 ? -11.774 -11.839 3.071 1.00 97.88 96 THR A O 1
ATOM 695 N N . ASP A 1 97 ? -12.468 -13.038 4.841 1.00 98.31 97 ASP A N 1
ATOM 696 C CA . ASP A 1 97 ? -12.532 -11.924 5.788 1.00 98.31 97 ASP A CA 1
ATOM 697 C C . ASP A 1 97 ? -11.524 -12.166 6.936 1.00 98.31 97 ASP A C 1
ATOM 699 O O . ASP A 1 97 ? -11.321 -13.301 7.371 1.00 98.31 97 ASP A O 1
ATOM 703 N N . MET A 1 98 ? -10.864 -11.110 7.426 1.00 98.31 98 MET A N 1
ATOM 704 C CA . MET A 1 98 ? -9.914 -11.171 8.548 1.00 98.31 98 MET A CA 1
ATOM 705 C C . MET A 1 98 ? -10.111 -9.989 9.504 1.00 98.31 98 MET A C 1
ATOM 707 O O . MET A 1 98 ? -10.150 -8.839 9.073 1.00 98.31 98 MET A O 1
ATOM 711 N N . GLU A 1 99 ? -10.181 -10.250 10.810 1.00 98.19 99 GLU A N 1
ATOM 712 C CA . GLU A 1 99 ? -10.378 -9.210 11.828 1.00 98.19 99 GLU A CA 1
ATOM 713 C C . GLU A 1 99 ? -9.062 -8.594 12.336 1.00 98.19 99 GLU A C 1
ATOM 715 O O . GLU A 1 99 ? -8.052 -9.281 12.551 1.00 98.19 99 GLU A O 1
ATOM 720 N N . PHE A 1 100 ? -9.091 -7.279 12.567 1.00 98.06 100 PHE A N 1
ATOM 721 C CA . PHE A 1 100 ? -7.990 -6.509 13.148 1.00 98.06 100 PHE A CA 1
ATOM 722 C C . PHE A 1 100 ? -8.499 -5.541 14.211 1.00 98.06 100 PHE A C 1
ATOM 724 O O . PHE A 1 100 ? -9.485 -4.841 13.996 1.00 98.06 100 PHE A O 1
ATOM 731 N N . ALA A 1 101 ? -7.784 -5.467 15.332 1.00 97.81 101 ALA A N 1
ATOM 732 C CA . ALA A 1 101 ? -7.913 -4.368 16.279 1.00 97.81 101 ALA A CA 1
ATOM 733 C C . ALA A 1 101 ? -7.064 -3.195 15.778 1.00 97.81 101 ALA A C 1
ATOM 735 O O . ALA A 1 101 ? -5.901 -3.394 15.416 1.00 97.81 101 ALA A O 1
ATOM 736 N N . VAL A 1 102 ? -7.639 -1.996 15.721 1.00 97.38 102 VAL A N 1
ATOM 737 C CA . VAL A 1 102 ? -6.960 -0.815 15.173 1.00 97.38 102 VAL A CA 1
ATOM 738 C C . VAL A 1 102 ? -7.014 0.359 16.132 1.00 97.38 102 VAL A C 1
ATOM 740 O O . VAL A 1 102 ? -8.027 0.610 16.773 1.00 97.38 102 VAL A O 1
ATOM 743 N N . ASN A 1 103 ? -5.926 1.122 16.186 1.00 97.12 103 ASN A N 1
ATOM 744 C CA . ASN A 1 103 ? -5.921 2.424 16.839 1.00 97.12 103 ASN A CA 1
ATOM 745 C C . ASN A 1 103 ? -6.474 3.478 15.862 1.00 97.12 103 ASN A C 1
ATOM 747 O O . ASN A 1 103 ? -5.895 3.689 14.794 1.00 97.12 103 ASN A O 1
ATOM 751 N N . LEU A 1 104 ? -7.571 4.150 16.226 1.00 97.25 104 LEU A N 1
ATOM 752 C CA . LEU A 1 104 ? -8.225 5.161 15.382 1.00 97.25 104 LEU A CA 1
ATOM 753 C C . LEU A 1 104 ? -7.361 6.403 15.141 1.00 97.25 104 LEU A C 1
ATOM 755 O O . LEU A 1 104 ? -7.498 7.050 14.103 1.00 97.25 104 LEU A O 1
ATOM 759 N N . GLU A 1 105 ? -6.451 6.721 16.058 1.00 97.31 105 GLU A N 1
ATOM 760 C CA . GLU A 1 105 ? -5.480 7.807 15.899 1.00 97.31 105 GLU A CA 1
ATOM 761 C C . GLU A 1 105 ? -4.262 7.379 15.067 1.00 97.31 105 GLU A C 1
ATOM 763 O O . GLU A 1 105 ? -3.475 8.210 14.606 1.00 97.31 105 GLU A O 1
ATOM 768 N N . GLY A 1 106 ? -4.123 6.072 14.832 1.00 97.12 106 GLY A N 1
ATOM 769 C CA . GLY A 1 106 ? -3.078 5.489 14.011 1.00 97.12 106 GLY A CA 1
ATOM 770 C C . GLY A 1 106 ? -3.194 5.871 12.537 1.00 97.12 106 GLY A C 1
ATOM 771 O O . GLY A 1 106 ? -4.265 6.175 12.005 1.00 97.12 106 GLY A O 1
ATOM 772 N N . LEU A 1 107 ? -2.056 5.824 11.848 1.00 98.12 107 LEU A N 1
ATOM 773 C CA . LEU A 1 107 ? -2.002 5.997 10.401 1.00 98.12 107 LEU A CA 1
ATOM 774 C C . LEU A 1 107 ? -2.402 4.704 9.688 1.00 98.12 107 LEU A C 1
ATOM 776 O O . LEU A 1 107 ? -2.013 3.609 10.098 1.00 98.12 107 LEU A O 1
ATOM 780 N N . VAL A 1 108 ? -3.075 4.836 8.544 1.00 98.06 108 VAL A N 1
ATOM 781 C CA . VAL A 1 108 ? -3.415 3.722 7.640 1.00 98.06 108 VAL A CA 1
ATOM 782 C C . VAL A 1 108 ? -2.173 2.917 7.241 1.00 98.06 108 VAL A C 1
ATOM 784 O O . VAL A 1 108 ? -2.260 1.709 7.029 1.00 98.06 108 VAL A O 1
ATOM 787 N N . TYR A 1 109 ? -1.002 3.557 7.164 1.00 97.06 109 TYR A N 1
ATOM 788 C CA . TYR A 1 109 ? 0.271 2.881 6.925 1.00 97.06 109 TYR A CA 1
ATOM 789 C C . TYR A 1 109 ? 0.545 1.736 7.918 1.00 97.06 109 TYR A C 1
ATOM 791 O O . TYR A 1 109 ? 1.007 0.683 7.483 1.00 97.06 109 TYR A O 1
ATOM 799 N N . HIS A 1 110 ? 0.243 1.906 9.212 1.00 96.69 110 HIS A N 1
ATOM 800 C CA . HIS A 1 110 ? 0.467 0.859 10.217 1.00 96.69 110 HIS A CA 1
ATOM 801 C C . HIS A 1 110 ? -0.465 -0.331 9.984 1.00 96.69 110 HIS A C 1
ATOM 803 O O . HIS A 1 110 ? 0.013 -1.451 9.851 1.00 96.69 110 HIS A O 1
ATOM 809 N N . LEU A 1 111 ? -1.760 -0.073 9.771 1.00 97.69 111 LEU A N 1
ATOM 810 C CA . LEU A 1 111 ? -2.722 -1.118 9.410 1.00 97.69 111 LEU A CA 1
ATOM 811 C C . LEU A 1 111 ? -2.281 -1.880 8.151 1.00 97.69 111 LEU A C 1
ATOM 813 O O . LEU A 1 111 ? -2.315 -3.106 8.112 1.00 97.69 111 LEU A O 1
ATOM 817 N N . ARG A 1 112 ? -1.822 -1.170 7.113 1.00 97.44 112 ARG A N 1
ATOM 818 C CA . ARG A 1 112 ? -1.322 -1.804 5.886 1.00 97.44 112 ARG A CA 1
ATOM 819 C C . ARG A 1 112 ? -0.090 -2.672 6.144 1.00 97.44 112 ARG A C 1
ATOM 821 O O . ARG A 1 112 ? 0.004 -3.755 5.569 1.00 97.44 112 ARG A O 1
ATOM 828 N N . ALA A 1 113 ? 0.844 -2.198 6.964 1.00 96.19 113 ALA A N 1
ATOM 829 C CA . ALA A 1 113 ? 2.036 -2.951 7.337 1.00 96.19 113 ALA A CA 1
ATOM 830 C C . ALA A 1 113 ? 1.671 -4.227 8.114 1.00 96.19 113 ALA A C 1
ATOM 832 O O . ALA A 1 113 ? 2.205 -5.290 7.804 1.00 96.19 113 ALA A O 1
ATOM 833 N N . ASP A 1 114 ? 0.706 -4.152 9.033 1.00 96.69 114 ASP A N 1
ATOM 834 C CA . ASP A 1 114 ? 0.226 -5.307 9.799 1.00 96.69 114 ASP A CA 1
ATOM 835 C C . ASP A 1 114 ? -0.444 -6.348 8.896 1.00 96.69 114 ASP A C 1
ATOM 837 O O . ASP A 1 114 ? -0.165 -7.544 9.002 1.00 96.69 114 ASP A O 1
ATOM 841 N N . VAL A 1 115 ? -1.276 -5.903 7.949 1.00 96.81 115 VAL A N 1
ATOM 842 C CA . VAL A 1 115 ? -1.883 -6.783 6.939 1.00 96.81 115 VAL A CA 1
ATOM 843 C C . VAL A 1 115 ? -0.818 -7.459 6.085 1.00 96.81 115 VAL A C 1
ATOM 845 O O . VAL A 1 115 ? -0.866 -8.670 5.885 1.00 96.81 115 VAL A O 1
ATOM 848 N N . ALA A 1 116 ? 0.157 -6.694 5.594 1.00 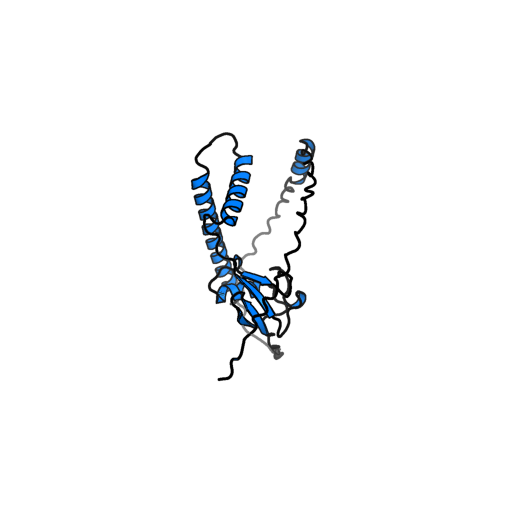95.69 116 ALA A N 1
ATOM 849 C CA . ALA A 1 116 ? 1.234 -7.226 4.769 1.00 95.69 116 ALA A CA 1
ATOM 850 C C . ALA A 1 116 ? 2.074 -8.259 5.537 1.00 95.69 116 ALA A C 1
ATOM 852 O O . ALA A 1 116 ? 2.337 -9.340 5.013 1.00 95.69 116 ALA A O 1
ATOM 853 N N . SER A 1 117 ? 2.398 -7.966 6.800 1.00 95.19 117 SER A N 1
ATOM 854 C CA . SER A 1 117 ? 3.121 -8.864 7.702 1.00 95.19 117 SER A CA 1
ATOM 855 C C . SER A 1 117 ? 2.376 -10.187 7.912 1.00 95.19 117 SER A C 1
ATOM 857 O O . SER A 1 117 ? 2.956 -11.253 7.706 1.00 95.19 117 SER A O 1
ATOM 859 N N . ARG A 1 118 ? 1.067 -10.145 8.212 1.00 95.19 118 ARG A N 1
ATOM 860 C CA . ARG A 1 118 ? 0.253 -11.364 8.387 1.00 95.19 118 ARG A CA 1
ATOM 861 C C . ARG A 1 118 ? 0.153 -12.215 7.121 1.00 95.19 118 ARG A C 1
ATOM 863 O O . ARG A 1 118 ? 0.041 -13.432 7.220 1.00 95.19 118 ARG A O 1
ATOM 870 N N . LEU A 1 119 ? 0.197 -11.589 5.948 1.00 94.44 119 LEU A N 1
ATOM 871 C CA . LEU A 1 119 ? 0.140 -12.282 4.659 1.00 94.44 119 LEU A CA 1
ATOM 872 C C . LEU A 1 119 ? 1.517 -12.734 4.145 1.00 94.44 119 LEU A C 1
ATOM 874 O O . LEU A 1 119 ? 1.581 -13.402 3.114 1.00 94.44 119 LEU A O 1
ATOM 878 N N . GLY A 1 120 ? 2.616 -12.359 4.808 1.00 92.38 120 GLY A N 1
ATOM 879 C CA . GLY A 1 120 ? 3.972 -12.613 4.309 1.00 92.38 120 GLY A CA 1
ATOM 880 C C . GLY A 1 120 ? 4.288 -11.855 3.013 1.00 92.38 120 GLY A C 1
ATOM 881 O O . GLY A 1 120 ? 5.015 -12.352 2.153 1.00 92.38 120 GLY A O 1
ATOM 882 N N . LEU A 1 121 ? 3.707 -10.666 2.839 1.00 92.56 121 LEU A N 1
ATOM 883 C CA . LEU A 1 121 ? 3.856 -9.815 1.660 1.00 92.56 121 LEU A CA 1
ATOM 884 C C . LEU A 1 121 ? 4.543 -8.492 2.016 1.00 92.56 121 LEU A C 1
ATOM 886 O O . LEU A 1 121 ? 4.591 -8.080 3.171 1.00 92.56 121 LEU A O 1
ATOM 890 N N . THR A 1 122 ? 5.035 -7.779 1.002 1.00 89.75 122 THR A N 1
ATOM 891 C CA . THR A 1 122 ? 5.509 -6.400 1.177 1.00 89.75 122 THR A CA 1
ATOM 892 C C . THR A 1 122 ? 4.334 -5.421 1.213 1.00 89.75 122 THR A C 1
ATOM 894 O O . THR A 1 122 ? 3.327 -5.609 0.526 1.00 89.75 122 THR A O 1
ATOM 897 N N . ASP A 1 123 ? 4.458 -4.338 1.983 1.00 91.38 123 ASP A N 1
ATOM 898 C CA . ASP A 1 123 ? 3.397 -3.333 2.154 1.00 91.38 123 ASP A CA 1
ATOM 899 C C . ASP A 1 123 ? 2.979 -2.669 0.830 1.00 91.38 123 ASP A C 1
ATOM 901 O O . ASP A 1 123 ? 1.806 -2.360 0.630 1.00 91.38 123 ASP A O 1
ATOM 905 N N . ALA A 1 124 ? 3.920 -2.519 -0.106 1.00 89.12 124 ALA A N 1
ATOM 906 C CA . ALA A 1 124 ? 3.688 -2.008 -1.455 1.00 89.12 124 ALA A CA 1
ATOM 907 C C . ALA A 1 124 ? 2.693 -2.855 -2.270 1.00 89.12 124 ALA A C 1
ATOM 909 O O . ALA A 1 124 ? 2.103 -2.360 -3.234 1.00 89.12 124 ALA A O 1
ATOM 910 N N . ARG A 1 125 ? 2.502 -4.126 -1.896 1.00 92.81 125 ARG A N 1
ATOM 911 C CA . ARG A 1 125 ? 1.569 -5.044 -2.557 1.00 92.81 125 ARG A CA 1
ATOM 912 C C . ARG A 1 125 ? 0.176 -5.025 -1.952 1.00 92.81 125 ARG A C 1
ATOM 914 O O . ARG A 1 125 ? -0.717 -5.649 -2.512 1.00 92.81 125 ARG A O 1
ATOM 921 N N . VAL A 1 126 ? -0.036 -4.317 -0.851 1.00 97.19 126 VAL A N 1
ATOM 922 C CA . VAL A 1 126 ? -1.343 -4.233 -0.203 1.00 97.19 126 VAL A CA 1
ATOM 923 C C . VAL A 1 126 ? -1.957 -2.873 -0.508 1.00 97.19 126 VAL A C 1
ATOM 925 O O . VAL A 1 126 ? -1.353 -1.825 -0.302 1.00 97.19 126 VAL A O 1
ATOM 928 N N . LYS A 1 127 ? -3.185 -2.869 -1.012 1.00 97.81 127 LYS A N 1
ATOM 929 C CA . LYS A 1 127 ? -3.971 -1.661 -1.256 1.00 97.81 127 LYS A CA 1
ATOM 930 C C . LYS A 1 127 ? -5.249 -1.742 -0.437 1.00 97.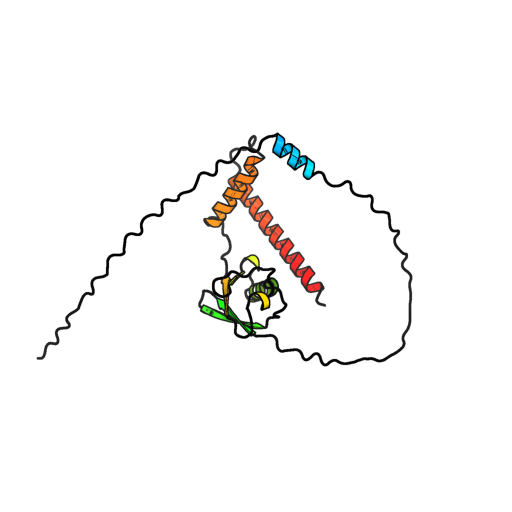81 127 LYS A C 1
ATOM 932 O O . LYS A 1 127 ? -5.990 -2.705 -0.568 1.00 97.81 127 LYS A O 1
ATOM 937 N N . LEU A 1 128 ? -5.496 -0.741 0.404 1.00 98.31 128 LEU A N 1
ATOM 938 C CA . LEU A 1 128 ? -6.682 -0.694 1.258 1.00 98.31 128 LEU A CA 1
ATOM 939 C C . LEU A 1 128 ? -7.709 0.284 0.680 1.00 98.31 128 LEU A C 1
ATOM 941 O O . LEU A 1 128 ? -7.365 1.399 0.277 1.00 98.31 128 LEU A O 1
ATOM 945 N N . MET A 1 129 ? -8.967 -0.140 0.636 1.00 98.44 129 MET A N 1
ATOM 946 C CA . MET A 1 129 ? -10.097 0.653 0.168 1.00 98.44 129 MET A CA 1
ATOM 947 C C . MET A 1 129 ? -11.221 0.639 1.197 1.00 98.44 129 MET A C 1
ATOM 949 O O . MET A 1 129 ? -11.575 -0.412 1.721 1.00 98.44 129 MET A O 1
ATOM 953 N N . PHE A 1 130 ? -11.824 1.796 1.442 1.00 98.38 130 PHE A N 1
ATOM 954 C CA . PHE A 1 130 ? -13.008 1.925 2.285 1.00 98.38 130 PHE A CA 1
ATOM 955 C C . PHE A 1 130 ? -14.143 2.529 1.455 1.00 98.38 130 PHE A C 1
ATOM 957 O O . PHE A 1 130 ? -14.005 3.614 0.880 1.00 98.38 130 PHE A O 1
ATOM 964 N N . GLY A 1 131 ? -15.236 1.777 1.302 1.00 96.94 131 GLY A N 1
ATOM 965 C CA . GLY A 1 131 ? -16.260 2.075 0.301 1.00 96.94 131 GLY A CA 1
ATOM 966 C C . 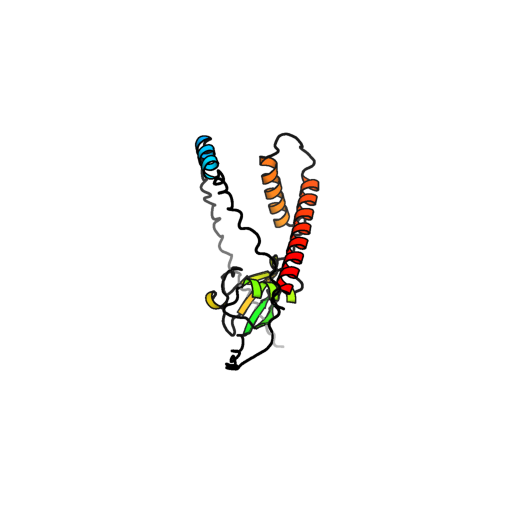GLY A 1 131 ? -15.665 2.093 -1.113 1.00 96.94 131 GLY A C 1
ATOM 967 O O . GLY A 1 131 ? -15.109 1.100 -1.578 1.00 96.94 131 GLY A O 1
ATOM 968 N N . THR A 1 132 ? -15.758 3.237 -1.791 1.00 97.38 132 THR A N 1
ATOM 969 C CA . THR A 1 132 ? -15.211 3.458 -3.143 1.00 97.38 132 THR A CA 1
ATOM 970 C C . THR A 1 132 ? -13.865 4.185 -3.146 1.00 97.38 132 THR A C 1
ATOM 972 O O . THR A 1 132 ? -13.278 4.394 -4.210 1.00 97.38 132 THR A O 1
ATOM 975 N N . ARG A 1 133 ? -13.356 4.584 -1.974 1.00 98.00 133 ARG A N 1
ATOM 976 C CA . ARG A 1 133 ? -12.154 5.409 -1.843 1.00 98.00 133 ARG A CA 1
ATOM 977 C C . ARG A 1 133 ? -10.939 4.559 -1.484 1.00 98.00 133 ARG A C 1
ATOM 979 O O . ARG A 1 133 ? -10.975 3.749 -0.562 1.00 98.00 133 ARG A O 1
ATOM 986 N N . MET A 1 134 ? -9.834 4.796 -2.186 1.00 98.25 134 MET A N 1
ATOM 987 C CA . MET A 1 134 ? -8.524 4.265 -1.810 1.00 98.25 134 MET A CA 1
ATOM 988 C C . MET A 1 134 ? -7.951 5.060 -0.635 1.00 98.25 134 MET A C 1
ATOM 990 O O . MET A 1 134 ? -7.884 6.290 -0.690 1.00 98.25 134 MET A O 1
ATOM 994 N N . LEU A 1 135 ? -7.546 4.351 0.418 1.00 98.25 135 LEU A N 1
ATOM 995 C CA . LEU A 1 135 ? -6.990 4.955 1.624 1.00 98.25 135 LEU A CA 1
ATOM 996 C C . LEU A 1 135 ? -5.536 5.372 1.390 1.00 98.25 135 LEU A C 1
ATOM 998 O O . LEU A 1 135 ? -4.739 4.607 0.839 1.00 98.25 135 LEU A O 1
ATOM 1002 N N . ASN A 1 136 ? -5.180 6.584 1.817 1.00 97.50 136 ASN A N 1
ATOM 1003 C CA . ASN A 1 136 ? -3.805 7.066 1.715 1.00 97.50 136 ASN A CA 1
ATOM 1004 C C . ASN A 1 136 ? -2.986 6.593 2.927 1.00 97.50 136 ASN A C 1
ATOM 1006 O O . ASN A 1 136 ? -3.473 6.611 4.049 1.00 97.50 136 ASN A O 1
ATOM 1010 N N . SER A 1 137 ? -1.722 6.218 2.723 1.00 96.94 137 SER A N 1
ATOM 1011 C CA . SER A 1 137 ? -0.829 5.718 3.784 1.00 96.94 137 SER A CA 1
ATOM 1012 C C . SER A 1 137 ? -0.680 6.699 4.956 1.00 96.94 137 SER A C 1
ATOM 1014 O O . SER A 1 137 ? -0.581 6.276 6.103 1.00 96.94 137 SER A O 1
ATOM 1016 N N . ASN A 1 138 ? -0.679 8.004 4.666 1.00 97.44 138 ASN A N 1
ATOM 1017 C CA . ASN A 1 138 ? -0.497 9.066 5.663 1.00 97.44 138 ASN A CA 1
ATOM 1018 C C . ASN A 1 138 ? -1.824 9.569 6.258 1.00 97.44 138 ASN A C 1
ATOM 1020 O O . ASN A 1 138 ? -1.839 10.568 6.972 1.00 97.44 138 ASN A O 1
ATOM 1024 N N . GLU A 1 139 ? -2.946 8.932 5.923 1.00 98.06 139 GLU A N 1
ATOM 1025 C CA . GLU A 1 139 ? -4.253 9.273 6.479 1.00 98.06 139 GLU A CA 1
ATOM 1026 C C . GLU A 1 139 ? -4.426 8.629 7.860 1.00 98.06 139 GLU A C 1
ATOM 1028 O O . GLU A 1 139 ? -3.969 7.511 8.094 1.00 98.06 139 GLU A O 1
ATOM 1033 N N . VAL A 1 140 ? -5.072 9.347 8.779 1.00 98.44 140 VAL A N 1
ATOM 1034 C CA . VAL A 1 140 ? -5.440 8.831 10.106 1.00 98.44 140 VAL A CA 1
ATOM 1035 C C . VAL A 1 140 ? -6.701 7.978 9.967 1.00 98.44 140 VAL A C 1
ATOM 1037 O O . VAL A 1 140 ? -7.655 8.414 9.321 1.00 98.44 140 VAL A O 1
ATOM 1040 N N . ILE A 1 141 ? -6.724 6.793 10.580 1.00 98.12 141 ILE A N 1
ATOM 1041 C CA . ILE A 1 141 ? -7.790 5.788 10.418 1.00 98.12 141 ILE A CA 1
ATOM 1042 C C . ILE A 1 141 ? -9.169 6.364 10.774 1.00 98.12 141 ILE A C 1
ATOM 1044 O O . ILE A 1 141 ? -10.088 6.304 9.957 1.00 98.12 141 ILE A O 1
ATOM 1048 N N . GLY A 1 142 ? -9.299 7.021 11.929 1.00 97.81 142 GLY A N 1
ATOM 1049 C CA . GLY A 1 142 ? -10.555 7.643 12.351 1.00 97.81 142 GLY A CA 1
ATOM 1050 C C . GLY A 1 142 ? -11.009 8.772 11.418 1.00 97.81 142 GLY A C 1
ATOM 1051 O O . GLY A 1 142 ? -12.194 8.896 11.117 1.00 97.81 142 GLY A O 1
ATOM 1052 N N . LYS A 1 143 ? -10.070 9.553 10.859 1.00 97.94 143 LYS A N 1
ATOM 1053 C CA . LYS A 1 143 ? -10.386 10.614 9.879 1.00 97.94 143 LYS A CA 1
ATOM 1054 C C . LYS A 1 143 ? -10.841 10.063 8.527 1.00 97.94 143 LYS A C 1
ATOM 1056 O O . LYS A 1 143 ? -11.542 10.764 7.802 1.00 97.94 143 LYS A O 1
ATOM 1061 N N . ALA A 1 144 ? -10.476 8.824 8.198 1.00 97.81 144 ALA A N 1
ATOM 1062 C CA . ALA A 1 144 ? -10.965 8.133 7.010 1.00 97.81 144 ALA A CA 1
ATOM 1063 C C . ALA A 1 144 ? -12.409 7.610 7.165 1.00 97.81 144 ALA A C 1
ATOM 1065 O O . ALA A 1 144 ? -12.969 7.093 6.198 1.00 97.81 144 ALA A O 1
ATOM 1066 N N . GLY A 1 145 ? -13.015 7.744 8.354 1.00 97.62 145 GLY A N 1
ATOM 1067 C CA . GLY A 1 145 ? -14.355 7.233 8.659 1.00 97.62 145 GLY A CA 1
ATOM 1068 C C . GLY A 1 145 ? -14.382 5.743 9.005 1.00 97.62 145 GLY A C 1
ATOM 1069 O O . GLY A 1 145 ? -15.441 5.123 8.952 1.00 97.62 145 GLY A O 1
ATOM 1070 N N . ILE A 1 146 ? -13.227 5.161 9.331 1.00 98.12 146 ILE A N 1
ATOM 1071 C CA . ILE A 1 146 ? -13.108 3.766 9.751 1.00 98.12 146 ILE A CA 1
ATOM 1072 C C . ILE A 1 146 ? -13.286 3.731 11.269 1.00 98.12 146 ILE A C 1
ATOM 1074 O O . ILE A 1 146 ? -12.516 4.361 11.990 1.00 98.12 146 ILE A O 1
ATOM 1078 N N . GLY A 1 147 ? -14.301 3.009 11.737 1.00 97.69 147 GLY A N 1
ATOM 1079 C CA . GLY A 1 147 ? -14.610 2.811 13.154 1.00 97.69 147 GLY A CA 1
ATOM 1080 C C . GLY A 1 147 ? -14.891 1.343 13.468 1.00 97.69 147 GLY A C 1
ATOM 1081 O O . GLY A 1 147 ? -14.638 0.468 12.641 1.00 97.69 147 GLY A O 1
ATOM 1082 N N . GLU A 1 148 ? -15.428 1.068 14.653 1.00 97.94 148 GLU A N 1
ATOM 1083 C CA . GLU A 1 148 ? -15.808 -0.289 15.055 1.00 97.94 148 GLU A CA 1
ATOM 1084 C C . GLU A 1 148 ? -16.810 -0.921 14.071 1.00 97.94 148 GLU A C 1
ATOM 1086 O O . GLU A 1 148 ? -17.758 -0.279 13.618 1.00 97.94 148 GLU A O 1
ATOM 1091 N N . GLY A 1 149 ? -16.567 -2.178 13.694 1.00 98.06 149 GLY A N 1
ATOM 1092 C CA . GLY A 1 149 ? -17.386 -2.926 12.738 1.00 98.06 149 GLY A CA 1
ATOM 1093 C C . GLY A 1 149 ? -17.209 -2.509 11.273 1.00 98.06 149 GLY A C 1
ATOM 1094 O O . GLY A 1 149 ? -17.883 -3.054 10.398 1.00 98.06 149 GLY A O 1
ATOM 1095 N N . ALA A 1 150 ? -16.311 -1.567 10.968 1.00 98.38 150 ALA A N 1
ATOM 1096 C CA . ALA A 1 150 ? -16.063 -1.152 9.593 1.00 98.38 150 ALA A CA 1
ATOM 1097 C C . ALA A 1 150 ? -15.494 -2.302 8.746 1.00 98.38 150 ALA A C 1
ATOM 1099 O O . ALA A 1 150 ? -14.622 -3.055 9.188 1.00 98.38 150 ALA A O 1
ATOM 1100 N N . VAL A 1 151 ? -15.955 -2.390 7.494 1.00 98.44 151 VAL A N 1
ATOM 1101 C CA . VAL A 1 151 ? -15.441 -3.339 6.500 1.00 98.44 151 VAL A CA 1
ATOM 1102 C C . VAL A 1 151 ? -14.529 -2.604 5.524 1.00 98.44 151 VAL A C 1
ATOM 1104 O O . VAL A 1 151 ? -14.968 -1.719 4.786 1.00 98.44 151 VAL A O 1
ATOM 1107 N N . VAL A 1 152 ? -13.252 -2.971 5.516 1.00 98.50 152 VAL A N 1
ATOM 1108 C CA . VAL A 1 152 ? -12.224 -2.407 4.637 1.00 98.50 152 VAL A CA 1
ATOM 1109 C C . VAL A 1 152 ? -11.857 -3.455 3.592 1.00 98.50 152 VAL A C 1
ATOM 1111 O O . VAL A 1 152 ? -11.538 -4.588 3.924 1.00 98.50 152 VAL A O 1
ATOM 1114 N N . ASN A 1 153 ? -11.880 -3.098 2.313 1.00 98.62 153 ASN A N 1
ATOM 1115 C CA . ASN A 1 153 ? -11.487 -4.006 1.240 1.00 98.62 153 ASN A CA 1
ATOM 1116 C C . ASN A 1 153 ? -9.962 -3.990 1.068 1.00 98.62 153 ASN A C 1
ATOM 1118 O O . ASN A 1 153 ? -9.367 -2.934 0.832 1.00 98.62 153 ASN A O 1
ATOM 1122 N N . ALA A 1 154 ? -9.329 -5.157 1.152 1.00 98.19 154 ALA A N 1
ATOM 1123 C CA . ALA A 1 154 ? -7.905 -5.352 0.923 1.00 98.19 154 ALA A CA 1
ATOM 1124 C C . ALA A 1 154 ? -7.660 -5.958 -0.467 1.00 98.19 154 ALA A C 1
ATOM 1126 O O . ALA A 1 154 ? -8.097 -7.063 -0.787 1.00 98.19 154 ALA A O 1
ATOM 1127 N N . ILE A 1 155 ? -6.927 -5.226 -1.302 1.00 97.75 155 ILE A N 1
ATOM 1128 C CA . ILE A 1 155 ? -6.541 -5.634 -2.651 1.00 97.75 155 ILE A CA 1
ATOM 1129 C C . ILE A 1 155 ? -5.063 -6.005 -2.634 1.00 97.75 155 ILE A C 1
ATOM 1131 O O . ILE A 1 155 ? -4.202 -5.163 -2.368 1.00 97.75 155 ILE A O 1
ATOM 1135 N N . ILE A 1 156 ? -4.770 -7.262 -2.958 1.00 96.19 156 ILE A N 1
ATOM 1136 C CA . 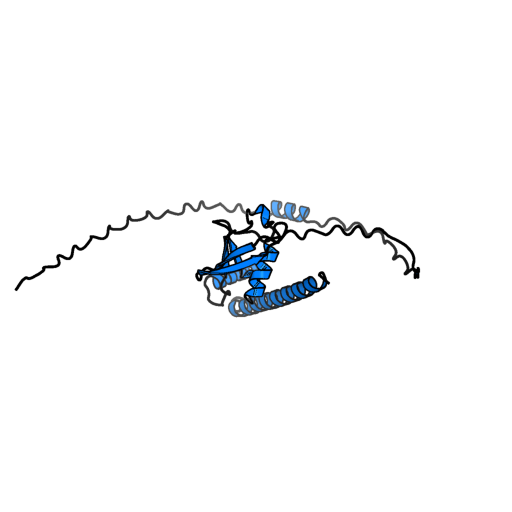ILE A 1 156 ? -3.401 -7.749 -3.106 1.00 96.19 156 ILE A CA 1
ATOM 1137 C C . ILE A 1 156 ? -2.969 -7.539 -4.555 1.00 96.19 156 ILE A C 1
ATOM 1139 O O . ILE A 1 156 ? -3.529 -8.118 -5.483 1.00 96.19 156 ILE A O 1
ATOM 1143 N N . VAL A 1 157 ? -1.954 -6.705 -4.756 1.00 93.31 157 VAL A N 1
ATOM 1144 C CA . VAL A 1 157 ? -1.359 -6.455 -6.066 1.00 93.31 157 VAL A CA 1
ATOM 1145 C C . VAL A 1 157 ? -0.405 -7.613 -6.398 1.00 93.31 157 VAL A C 1
ATOM 1147 O O . VAL A 1 157 ? 0.505 -7.910 -5.606 1.00 93.31 157 VAL A O 1
ATOM 1150 N N . PRO A 1 158 ? -0.582 -8.301 -7.542 1.00 87.44 158 PRO A N 1
ATOM 1151 C CA . PRO A 1 158 ? 0.360 -9.313 -8.007 1.00 87.44 158 PRO A CA 1
ATOM 1152 C C . PRO A 1 158 ? 1.779 -8.739 -8.140 1.00 87.44 158 PRO A C 1
ATOM 1154 O O . PRO A 1 158 ? 1.932 -7.535 -8.360 1.00 87.44 158 PRO A O 1
ATOM 1157 N N . PRO A 1 159 ? 2.831 -9.561 -8.011 1.00 80.94 159 PRO A N 1
ATOM 1158 C CA . PRO A 1 159 ? 4.180 -9.098 -8.295 1.00 80.94 159 PRO A CA 1
ATOM 1159 C C . PRO A 1 159 ? 4.273 -8.704 -9.772 1.00 80.94 159 PRO A C 1
ATOM 1161 O O . PRO A 1 159 ? 3.661 -9.336 -10.636 1.00 80.94 159 PRO A O 1
ATOM 1164 N N . LEU A 1 160 ? 5.046 -7.661 -10.069 1.00 78.06 160 LEU A N 1
ATOM 1165 C CA . LEU A 1 160 ? 5.357 -7.307 -11.449 1.00 78.06 160 LEU A CA 1
ATOM 1166 C C . LEU A 1 160 ? 6.389 -8.300 -11.977 1.00 78.06 160 LEU A C 1
ATOM 1168 O O . LEU A 1 160 ? 7.573 -8.199 -11.667 1.00 78.06 160 LEU A O 1
ATOM 1172 N N . TYR A 1 161 ? 5.923 -9.273 -12.751 1.00 77.88 161 TYR A N 1
ATOM 1173 C CA . TYR A 1 161 ? 6.797 -10.184 -13.477 1.00 77.88 161 TYR A CA 1
ATOM 1174 C C . TYR A 1 161 ? 7.263 -9.551 -14.791 1.00 77.88 161 TYR A C 1
ATOM 1176 O O . TYR A 1 161 ? 6.522 -8.787 -15.428 1.00 77.88 161 TYR A O 1
ATOM 1184 N N . GLN A 1 162 ? 8.479 -9.908 -15.204 1.00 71.44 162 GLN A N 1
ATOM 1185 C CA . GLN A 1 162 ? 9.018 -9.578 -16.520 1.00 71.44 162 GLN A CA 1
ATOM 1186 C C . GLN A 1 162 ? 8.084 -10.119 -17.611 1.00 71.44 162 GLN A C 1
ATOM 1188 O O . GLN A 1 162 ? 7.585 -11.240 -17.517 1.00 71.44 162 GLN A O 1
ATOM 1193 N N . GLY A 1 163 ? 7.795 -9.293 -18.616 1.00 78.81 163 GLY A N 1
ATOM 1194 C CA . GLY A 1 163 ? 6.842 -9.614 -19.681 1.00 78.81 163 GLY A CA 1
ATOM 1195 C C . GLY A 1 163 ? 5.382 -9.268 -19.371 1.00 78.81 163 GLY A C 1
ATOM 1196 O O . GLY A 1 163 ? 4.550 -9.304 -20.277 1.00 78.81 163 GLY A O 1
ATOM 1197 N N . SER A 1 164 ? 5.041 -8.871 -18.136 1.00 79.62 164 SER A N 1
ATOM 1198 C CA . SER A 1 164 ? 3.733 -8.251 -17.892 1.00 79.62 164 SER A CA 1
ATOM 1199 C C . SER A 1 164 ? 3.645 -6.901 -18.615 1.00 79.62 164 SER A C 1
ATOM 1201 O O . SER A 1 164 ? 4.616 -6.151 -18.669 1.00 79.62 164 SER A O 1
ATOM 1203 N N . GLN A 1 165 ? 2.470 -6.555 -19.151 1.00 78.81 165 GLN A N 1
ATOM 1204 C CA . GLN A 1 165 ? 2.261 -5.278 -19.858 1.00 78.81 165 GLN A CA 1
ATOM 1205 C C . GLN A 1 165 ? 2.636 -4.067 -18.991 1.00 78.81 165 GLN A C 1
ATOM 1207 O O . GLN A 1 165 ? 3.217 -3.102 -19.475 1.00 78.81 165 GLN A O 1
ATOM 1212 N N . VAL A 1 166 ? 2.357 -4.146 -17.686 1.00 74.75 166 VAL A N 1
ATOM 1213 C CA . VAL A 1 166 ? 2.726 -3.102 -16.723 1.00 74.75 166 VAL A CA 1
ATOM 1214 C C . VAL A 1 166 ? 4.242 -3.017 -16.557 1.00 74.75 166 VAL A C 1
ATOM 1216 O O . VAL A 1 166 ? 4.778 -1.915 -16.531 1.00 74.75 166 VAL A O 1
ATOM 1219 N N . TYR A 1 167 ? 4.938 -4.155 -16.478 1.00 80.50 167 TYR A N 1
ATOM 1220 C CA . TYR A 1 167 ? 6.400 -4.175 -16.447 1.00 80.50 167 TYR A CA 1
ATOM 1221 C C . TYR A 1 167 ? 6.985 -3.549 -17.712 1.00 80.50 167 TYR A C 1
ATOM 1223 O O . TYR A 1 167 ? 7.830 -2.670 -17.598 1.00 80.50 167 TYR A O 1
ATOM 1231 N N . ASN A 1 168 ? 6.507 -3.950 -18.895 1.00 83.31 168 ASN A N 1
ATOM 1232 C CA . ASN A 1 168 ? 6.994 -3.416 -20.168 1.00 83.31 168 ASN A CA 1
ATOM 1233 C C . ASN A 1 168 ? 6.789 -1.901 -20.229 1.00 83.31 168 ASN A C 1
ATOM 1235 O O . ASN A 1 168 ? 7.711 -1.174 -20.562 1.00 83.31 168 ASN A O 1
ATOM 1239 N N . TRP A 1 169 ? 5.628 -1.410 -19.789 1.00 82.75 169 TRP A N 1
ATOM 1240 C CA . TRP A 1 169 ? 5.360 0.024 -19.768 1.00 82.75 169 TRP A CA 1
ATOM 1241 C C . TRP A 1 169 ? 6.291 0.797 -18.823 1.00 82.75 169 TRP A C 1
ATOM 1243 O O . TRP A 1 169 ? 6.769 1.878 -19.166 1.00 82.75 169 TRP A O 1
ATOM 1253 N N . VAL A 1 170 ? 6.583 0.242 -17.642 1.00 80.25 170 VAL A N 1
ATOM 1254 C CA . VAL A 1 170 ? 7.538 0.841 -16.695 1.00 80.25 170 VAL A CA 1
ATOM 1255 C C . VAL A 1 170 ? 8.963 0.789 -17.246 1.00 80.25 170 VAL A C 1
ATOM 1257 O O . VAL A 1 170 ? 9.685 1.777 -17.133 1.00 80.25 170 VAL A O 1
ATOM 1260 N N . ALA A 1 171 ? 9.361 -0.329 -17.854 1.00 81.25 171 ALA A N 1
ATOM 1261 C CA . ALA A 1 171 ? 10.670 -0.497 -18.473 1.00 81.25 171 ALA A CA 1
ATOM 1262 C C . ALA A 1 171 ? 10.868 0.486 -19.638 1.00 81.25 171 ALA A C 1
ATOM 1264 O O . ALA A 1 171 ? 11.894 1.159 -19.684 1.00 81.25 171 ALA A O 1
ATOM 1265 N N . ASP A 1 172 ? 9.865 0.651 -20.502 1.00 84.12 172 ASP A N 1
ATOM 1266 C CA . ASP A 1 172 ? 9.885 1.596 -21.625 1.00 84.12 172 ASP A CA 1
ATOM 1267 C C . ASP A 1 172 ? 9.983 3.048 -21.143 1.00 84.12 172 ASP A C 1
ATOM 1269 O O . ASP A 1 172 ? 10.763 3.839 -21.680 1.00 84.12 172 ASP A O 1
ATOM 1273 N N . ALA A 1 173 ? 9.226 3.413 -20.101 1.00 83.12 173 ALA A N 1
ATOM 1274 C CA . ALA A 1 173 ? 9.306 4.742 -19.496 1.00 83.12 173 ALA A CA 1
ATOM 1275 C C . ALA A 1 173 ? 10.696 5.011 -18.898 1.00 83.12 173 ALA A C 1
ATOM 1277 O O . ALA A 1 173 ? 11.217 6.122 -19.011 1.00 83.12 173 ALA A O 1
ATOM 1278 N N . TYR A 1 174 ? 11.310 3.992 -18.290 1.00 80.12 174 TYR A N 1
ATOM 1279 C CA . TYR A 1 174 ? 12.653 4.088 -17.724 1.00 80.12 174 TYR A CA 1
ATOM 1280 C C . TYR A 1 174 ? 13.725 4.204 -18.815 1.00 80.12 174 TYR A C 1
ATOM 1282 O O . TYR A 1 174 ? 14.586 5.077 -18.732 1.00 80.12 174 TYR A O 1
ATOM 1290 N N . ALA A 1 175 ? 13.635 3.386 -19.867 1.00 81.12 175 ALA A N 1
ATOM 1291 C CA . ALA A 1 175 ? 14.523 3.448 -21.025 1.00 81.12 175 ALA A CA 1
ATOM 1292 C C . ALA A 1 175 ? 14.448 4.822 -21.711 1.00 81.12 175 ALA A C 1
ATOM 1294 O O . ALA A 1 175 ? 15.478 5.428 -21.997 1.00 81.12 175 ALA A O 1
ATOM 1295 N N . SER A 1 176 ? 13.235 5.361 -21.873 1.00 79.75 176 SER A N 1
ATOM 1296 C CA . SER A 1 176 ? 13.014 6.691 -22.457 1.00 79.75 176 SER A CA 1
ATOM 1297 C C . SER A 1 176 ? 13.644 7.811 -21.619 1.00 79.75 176 SER A C 1
ATOM 1299 O O . SER A 1 176 ? 14.239 8.731 -22.171 1.00 79.75 176 SER A O 1
ATOM 1301 N N . ALA A 1 177 ? 13.564 7.726 -20.285 1.00 78.31 177 ALA A N 1
ATOM 1302 C CA . ALA A 1 177 ? 14.147 8.727 -19.390 1.00 78.31 177 ALA A CA 1
ATOM 1303 C C . ALA A 1 177 ? 15.687 8.732 -19.400 1.00 78.31 177 ALA A C 1
ATOM 1305 O O . ALA A 1 177 ? 16.301 9.771 -19.157 1.00 78.31 177 ALA A O 1
ATOM 1306 N N . ILE A 1 178 ? 16.316 7.585 -19.670 1.00 75.75 178 ILE A N 1
ATOM 1307 C CA . ILE A 1 178 ? 17.778 7.464 -19.778 1.00 75.75 178 ILE A CA 1
ATOM 1308 C C . ILE A 1 178 ? 18.265 7.959 -21.148 1.00 75.75 178 ILE A C 1
ATOM 1310 O O . ILE A 1 178 ? 19.301 8.626 -21.234 1.00 75.75 178 ILE A O 1
ATOM 1314 N N . ASP A 1 179 ? 17.515 7.677 -22.216 1.00 69.44 179 ASP A N 1
ATOM 1315 C CA . ASP A 1 179 ? 17.913 8.009 -23.589 1.00 69.44 179 ASP A CA 1
ATOM 1316 C C . ASP A 1 179 ? 17.948 9.530 -23.856 1.00 69.44 179 ASP A C 1
ATOM 1318 O O . ASP A 1 179 ? 18.806 10.025 -24.597 1.00 69.44 179 ASP A O 1
ATOM 1322 N N . ASP A 1 180 ? 17.121 10.309 -23.146 1.00 69.44 180 ASP A N 1
ATOM 1323 C CA . ASP A 1 180 ? 17.145 11.780 -23.193 1.00 69.44 180 ASP A CA 1
ATOM 1324 C C . ASP A 1 180 ? 18.485 12.389 -22.713 1.00 69.44 180 ASP A C 1
ATOM 1326 O O . ASP A 1 180 ? 18.821 13.518 -23.084 1.00 69.44 180 ASP A O 1
ATOM 1330 N N . GLY A 1 181 ? 19.301 11.644 -21.951 1.00 62.38 181 GLY A N 1
ATOM 1331 C CA . GLY A 1 181 ? 20.633 12.069 -21.492 1.00 62.38 181 GLY A CA 1
ATOM 1332 C C . GLY A 1 181 ? 21.823 11.502 -22.284 1.00 62.38 181 GLY A C 1
ATOM 1333 O O . GLY A 1 181 ? 22.926 12.051 -22.207 1.00 62.38 181 GLY A O 1
ATOM 1334 N N . HIS A 1 182 ? 21.639 10.424 -23.058 1.00 58.53 182 HIS A N 1
ATOM 1335 C CA . HIS A 1 182 ? 22.747 9.610 -23.596 1.00 58.53 182 HIS A CA 1
ATOM 1336 C C . HIS A 1 182 ? 22.734 9.362 -25.110 1.00 58.53 182 HIS A C 1
ATOM 1338 O O . HIS A 1 182 ? 23.487 8.521 -25.606 1.00 58.53 182 HIS A O 1
ATOM 1344 N N . ARG A 1 183 ? 21.995 10.183 -25.861 1.00 52.06 183 ARG A N 1
ATOM 1345 C CA . ARG A 1 183 ? 21.726 10.103 -27.311 1.00 52.06 183 ARG A CA 1
ATOM 1346 C C . ARG A 1 183 ? 22.908 10.051 -28.304 1.00 52.06 183 ARG A C 1
ATOM 1348 O O . ARG A 1 183 ? 22.725 10.379 -29.475 1.00 52.06 183 ARG A O 1
ATOM 1355 N N . ARG A 1 184 ? 24.139 9.705 -27.910 1.00 55.16 184 ARG A N 1
ATOM 1356 C CA . ARG A 1 184 ? 25.287 9.652 -28.835 1.00 55.16 184 ARG A CA 1
ATOM 1357 C C . ARG A 1 184 ? 26.185 8.416 -28.799 1.00 55.16 184 ARG A C 1
ATOM 1359 O O . ARG A 1 184 ? 27.131 8.440 -29.584 1.00 55.16 184 ARG A O 1
ATOM 1366 N N . ARG A 1 185 ? 25.982 7.365 -27.982 1.00 54.38 185 ARG A N 1
ATOM 1367 C CA . ARG A 1 185 ? 27.006 6.287 -27.956 1.00 54.38 185 ARG A CA 1
ATOM 1368 C C . ARG A 1 185 ? 26.648 4.804 -28.022 1.00 54.38 185 ARG A C 1
ATOM 1370 O O . ARG A 1 185 ? 27.555 4.090 -28.427 1.00 54.38 185 ARG A O 1
ATOM 1377 N N . HIS A 1 186 ? 25.445 4.297 -27.757 1.00 55.56 186 HIS A N 1
ATOM 1378 C CA . HIS A 1 186 ? 25.259 2.835 -27.844 1.00 55.56 186 HIS A CA 1
ATOM 1379 C C . HIS A 1 186 ? 23.861 2.424 -28.300 1.00 55.56 186 HIS A C 1
ATOM 1381 O O . HIS A 1 186 ? 22.889 2.631 -27.591 1.00 55.56 186 HIS A O 1
ATOM 1387 N N . GLY A 1 187 ? 23.785 1.855 -29.506 1.00 56.38 187 GLY A N 1
ATOM 1388 C CA . GLY A 1 187 ? 22.534 1.556 -30.203 1.00 56.38 187 GLY A CA 1
ATOM 1389 C C . GLY A 1 187 ? 21.968 0.145 -30.038 1.00 56.38 187 GLY A C 1
ATOM 1390 O O . GLY A 1 187 ? 20.933 -0.094 -30.632 1.00 56.38 187 GLY A O 1
ATOM 1391 N N . ASP A 1 188 ? 22.580 -0.773 -29.277 1.00 56.88 188 ASP A N 1
ATOM 1392 C CA . ASP A 1 188 ? 22.102 -2.177 -29.273 1.00 56.88 188 ASP A CA 1
ATOM 1393 C C . ASP A 1 188 ? 22.210 -2.949 -27.939 1.00 56.88 188 ASP A C 1
ATOM 1395 O O . ASP A 1 188 ? 21.828 -4.113 -27.885 1.00 56.88 188 ASP A O 1
ATOM 1399 N N . MET A 1 189 ? 22.660 -2.342 -26.829 1.00 56.69 189 MET A N 1
ATOM 1400 C CA . MET A 1 189 ? 22.760 -3.044 -25.522 1.00 56.69 189 MET A CA 1
ATOM 1401 C C . MET A 1 189 ? 21.642 -2.708 -24.516 1.00 56.69 189 MET A C 1
ATOM 1403 O O . MET A 1 189 ? 21.710 -3.075 -23.349 1.00 56.69 189 MET A O 1
ATOM 1407 N N . VAL A 1 190 ? 20.571 -2.043 -24.957 1.00 63.84 190 VAL A N 1
ATOM 1408 C CA . VAL A 1 190 ? 19.586 -1.420 -24.051 1.00 63.84 190 VAL A CA 1
ATOM 1409 C C . VAL A 1 190 ? 18.700 -2.441 -23.314 1.00 63.84 190 VAL A C 1
ATOM 1411 O O . VAL A 1 190 ? 18.260 -2.179 -22.200 1.00 63.84 190 VAL A O 1
ATOM 1414 N N . GLY A 1 191 ? 18.444 -3.624 -23.882 1.00 64.88 191 GLY A N 1
ATOM 1415 C CA . GLY A 1 191 ? 17.491 -4.583 -23.302 1.00 64.88 191 GLY A CA 1
ATOM 1416 C C . GLY A 1 191 ? 17.977 -5.272 -22.020 1.00 64.88 191 GLY A C 1
ATOM 1417 O O . GLY A 1 191 ? 17.308 -5.219 -20.985 1.00 64.88 191 GLY A O 1
ATOM 1418 N N . GLU A 1 192 ? 19.138 -5.928 -22.080 1.00 70.94 192 GLU A N 1
ATOM 1419 C CA . GLU A 1 192 ? 19.680 -6.695 -20.946 1.00 70.94 192 GLU A CA 1
ATOM 1420 C C . GLU A 1 192 ? 20.224 -5.786 -19.835 1.00 70.94 192 GLU A C 1
ATOM 1422 O O . GLU A 1 192 ? 20.057 -6.086 -18.648 1.00 70.94 192 GLU A O 1
ATOM 1427 N N . GLU A 1 193 ? 20.801 -4.636 -20.196 1.00 73.94 193 GLU A N 1
ATOM 1428 C CA . GLU A 1 193 ? 21.296 -3.654 -19.227 1.00 73.94 193 GLU A CA 1
ATOM 1429 C C . GLU A 1 193 ? 20.156 -3.034 -18.412 1.00 73.94 193 GLU A C 1
ATOM 1431 O O . GLU A 1 193 ? 20.268 -2.925 -17.190 1.00 73.94 193 GLU A O 1
ATOM 1436 N N . VAL A 1 194 ? 19.027 -2.689 -19.046 1.00 71.44 194 VAL A N 1
ATOM 1437 C CA . VAL A 1 194 ? 17.854 -2.153 -18.333 1.00 71.44 194 VAL A CA 1
ATOM 1438 C C . VAL A 1 194 ? 17.284 -3.191 -17.374 1.00 71.44 194 VAL A C 1
ATOM 1440 O O . VAL A 1 194 ? 16.913 -2.847 -16.252 1.00 71.44 194 VAL A O 1
ATOM 1443 N N . HIS A 1 195 ? 17.237 -4.464 -17.776 1.00 71.44 195 HIS A N 1
ATOM 1444 C CA . HIS A 1 195 ? 16.756 -5.523 -16.895 1.00 71.44 195 HIS A CA 1
ATOM 1445 C C . HIS A 1 195 ? 17.659 -5.702 -15.671 1.00 71.44 195 HIS A C 1
ATOM 1447 O O . HIS A 1 195 ? 17.164 -5.710 -14.543 1.00 71.44 195 HIS A O 1
ATOM 1453 N N . THR A 1 196 ? 18.974 -5.758 -15.890 1.00 80.06 196 THR A N 1
ATOM 1454 C CA . THR A 1 196 ? 19.971 -5.886 -14.819 1.00 80.06 196 THR A CA 1
ATOM 1455 C C . THR A 1 196 ? 19.899 -4.693 -13.864 1.00 80.06 196 THR A C 1
ATOM 1457 O O . THR A 1 196 ? 19.806 -4.867 -12.651 1.00 80.06 196 THR A O 1
ATOM 1460 N N . ALA A 1 197 ? 19.818 -3.472 -14.401 1.00 78.44 197 ALA A N 1
ATOM 1461 C CA . ALA A 1 197 ? 19.689 -2.257 -13.603 1.00 78.44 197 ALA A CA 1
ATOM 1462 C C . ALA A 1 197 ? 18.387 -2.225 -12.786 1.00 78.44 197 ALA A C 1
ATOM 1464 O O . ALA A 1 197 ? 18.388 -1.830 -11.619 1.00 78.44 197 ALA A O 1
ATOM 1465 N N . LEU A 1 198 ? 17.262 -2.650 -13.370 1.00 76.44 198 LEU A N 1
ATOM 1466 C CA . LEU A 1 198 ? 15.983 -2.690 -12.665 1.00 76.44 198 LEU A CA 1
ATOM 1467 C C . LEU A 1 198 ? 16.003 -3.728 -11.536 1.00 76.44 198 LEU A C 1
ATOM 1469 O O . LEU A 1 198 ? 15.518 -3.449 -10.437 1.00 76.44 198 LEU A O 1
ATOM 1473 N N . GLN A 1 199 ? 16.586 -4.900 -11.790 1.00 80.12 199 GLN A N 1
ATOM 1474 C CA . GLN A 1 199 ? 16.739 -5.954 -10.795 1.00 80.12 199 GLN A CA 1
ATOM 1475 C C . GLN A 1 199 ? 17.620 -5.492 -9.628 1.00 80.12 199 GLN A C 1
ATOM 1477 O O . GLN A 1 199 ? 17.227 -5.668 -8.473 1.00 80.12 199 GLN A O 1
ATOM 1482 N N . ASP A 1 200 ? 18.729 -4.806 -9.909 1.00 82.00 200 ASP A N 1
ATOM 1483 C CA . ASP A 1 200 ? 19.595 -4.206 -8.890 1.00 82.00 200 ASP A CA 1
ATOM 1484 C C . ASP A 1 200 ? 18.861 -3.148 -8.061 1.00 82.00 200 ASP A C 1
ATOM 1486 O O . ASP A 1 200 ? 18.953 -3.129 -6.830 1.00 82.00 200 ASP A O 1
ATOM 1490 N N . ILE A 1 201 ? 18.071 -2.283 -8.704 1.00 80.38 201 ILE A N 1
ATOM 1491 C CA . ILE A 1 201 ? 17.258 -1.281 -8.004 1.00 80.38 201 ILE A CA 1
ATOM 1492 C C . ILE A 1 201 ? 16.224 -1.960 -7.100 1.00 80.38 201 ILE A C 1
ATOM 1494 O O . ILE A 1 201 ? 16.003 -1.504 -5.976 1.00 80.38 201 ILE A O 1
ATOM 1498 N N . MET A 1 202 ? 15.581 -3.035 -7.563 1.00 78.31 202 MET A N 1
ATOM 1499 C CA . MET A 1 202 ? 14.598 -3.781 -6.775 1.00 78.31 202 MET A CA 1
ATOM 1500 C C . MET A 1 202 ? 15.243 -4.491 -5.586 1.00 78.31 202 MET A C 1
ATOM 1502 O O . MET A 1 202 ? 14.730 -4.371 -4.473 1.00 78.31 202 MET A O 1
ATOM 1506 N N . ALA A 1 203 ? 16.374 -5.166 -5.796 1.00 80.31 203 ALA A N 1
ATOM 1507 C CA . ALA A 1 203 ? 17.128 -5.827 -4.736 1.00 80.31 203 ALA A CA 1
ATOM 1508 C C . ALA A 1 203 ? 17.588 -4.816 -3.678 1.00 80.31 203 ALA A C 1
ATOM 1510 O O . ALA A 1 203 ? 17.325 -4.990 -2.489 1.00 80.31 203 ALA A O 1
ATOM 1511 N N . ARG A 1 204 ? 18.164 -3.690 -4.114 1.00 87.56 204 ARG A N 1
ATOM 1512 C CA . ARG A 1 204 ? 18.617 -2.622 -3.217 1.00 87.56 204 ARG A CA 1
ATOM 1513 C C . ARG A 1 204 ? 17.463 -1.960 -2.467 1.00 87.56 204 ARG A C 1
ATOM 1515 O O . ARG A 1 204 ? 17.605 -1.608 -1.299 1.00 87.56 204 ARG A O 1
ATOM 1522 N N . LYS A 1 205 ? 16.300 -1.795 -3.109 1.00 82.25 205 LYS A N 1
ATOM 1523 C CA . LYS A 1 205 ? 15.089 -1.294 -2.440 1.00 82.25 205 LYS A CA 1
ATOM 1524 C C . LYS A 1 205 ? 14.556 -2.276 -1.404 1.00 82.25 205 LYS A C 1
ATOM 1526 O O . LYS A 1 205 ? 14.137 -1.824 -0.343 1.00 82.25 205 LYS A O 1
ATOM 1531 N N . ALA A 1 206 ? 14.561 -3.572 -1.702 1.00 78.38 206 ALA A N 1
ATOM 1532 C CA . ALA A 1 206 ? 14.155 -4.598 -0.749 1.00 78.38 206 ALA A CA 1
ATOM 1533 C C . ALA A 1 206 ? 15.085 -4.596 0.474 1.00 78.38 206 ALA A C 1
ATOM 1535 O O . ALA A 1 206 ? 14.603 -4.468 1.595 1.00 78.38 206 ALA A O 1
ATOM 1536 N N . GLU A 1 207 ? 16.404 -4.589 0.258 1.00 83.69 207 GLU A N 1
ATOM 1537 C CA . GLU A 1 207 ? 17.403 -4.547 1.332 1.00 83.69 207 GLU A CA 1
ATOM 1538 C C . GLU A 1 207 ? 17.263 -3.296 2.214 1.00 83.69 207 GLU A C 1
ATOM 1540 O O . GLU A 1 207 ? 17.279 -3.386 3.444 1.00 83.69 207 GLU A O 1
ATOM 1545 N N . LEU A 1 208 ? 17.066 -2.122 1.603 1.00 85.19 208 LEU A N 1
ATOM 1546 C CA . LEU A 1 208 ? 16.814 -0.888 2.347 1.00 85.19 208 LEU A CA 1
ATOM 1547 C C . LEU A 1 208 ? 15.522 -0.974 3.162 1.00 85.19 208 LEU A C 1
ATOM 1549 O O . LEU A 1 208 ? 15.512 -0.564 4.322 1.00 85.19 208 LEU A O 1
ATOM 1553 N N . ASN A 1 209 ? 14.443 -1.505 2.584 1.00 76.81 209 ASN A N 1
ATOM 1554 C CA . ASN A 1 209 ? 13.172 -1.640 3.291 1.00 76.81 209 ASN A CA 1
ATOM 1555 C C . ASN A 1 209 ? 13.303 -2.590 4.495 1.00 76.81 209 ASN A C 1
ATOM 1557 O O . ASN A 1 209 ? 12.844 -2.259 5.588 1.00 76.81 209 ASN A O 1
ATOM 1561 N N . ASP A 1 210 ? 14.023 -3.702 4.339 1.00 75.56 210 ASP A N 1
ATOM 1562 C CA . ASP A 1 210 ? 14.309 -4.648 5.422 1.00 75.56 210 ASP A CA 1
ATOM 1563 C C . ASP A 1 210 ? 15.183 -4.021 6.519 1.00 75.56 210 ASP A C 1
ATOM 1565 O O . ASP A 1 210 ? 14.952 -4.232 7.715 1.00 75.56 210 ASP A O 1
ATOM 1569 N N . ALA A 1 211 ? 16.174 -3.207 6.143 1.00 81.62 211 ALA A N 1
ATOM 1570 C CA . ALA A 1 211 ? 16.993 -2.462 7.095 1.00 81.62 211 ALA A CA 1
ATOM 1571 C C . ALA A 1 211 ? 16.158 -1.439 7.888 1.00 81.62 211 ALA A C 1
ATOM 1573 O O . ALA A 1 211 ? 16.298 -1.337 9.111 1.00 81.62 211 ALA A O 1
ATOM 1574 N N . PHE A 1 212 ? 15.245 -0.722 7.226 1.00 77.88 212 PHE A N 1
ATOM 1575 C CA . PHE A 1 212 ? 14.328 0.207 7.892 1.00 77.88 212 PHE A CA 1
ATOM 1576 C C . PHE A 1 212 ? 13.323 -0.510 8.796 1.00 77.88 212 PHE A C 1
ATOM 1578 O O . PHE A 1 212 ? 13.051 -0.025 9.898 1.00 77.88 212 PHE A O 1
ATOM 1585 N N . ALA A 1 213 ? 12.820 -1.677 8.389 1.00 71.44 213 ALA A N 1
ATOM 1586 C CA . ALA A 1 213 ? 11.963 -2.509 9.227 1.00 71.44 213 ALA A CA 1
ATOM 1587 C C . ALA A 1 213 ? 12.691 -2.942 10.514 1.00 71.44 213 ALA A C 1
ATOM 1589 O O . ALA A 1 213 ? 12.152 -2.787 11.611 1.00 71.44 213 ALA A O 1
ATOM 1590 N N . LYS A 1 214 ? 13.959 -3.373 10.410 1.00 77.19 214 LYS A N 1
ATOM 1591 C CA . LYS A 1 214 ? 14.802 -3.720 11.572 1.00 77.19 214 LYS A CA 1
ATOM 1592 C C . LYS A 1 214 ? 15.044 -2.535 12.510 1.00 77.19 214 LYS A C 1
ATOM 1594 O O . LYS A 1 214 ? 15.026 -2.711 13.727 1.00 77.19 214 LYS A O 1
ATOM 1599 N N . LEU A 1 215 ? 15.270 -1.334 11.974 1.00 77.25 215 LEU A N 1
ATOM 1600 C CA . LEU A 1 215 ? 15.460 -0.128 12.789 1.00 77.25 215 LEU A CA 1
ATOM 1601 C C . LEU A 1 215 ? 14.174 0.300 13.506 1.00 77.25 215 LEU A C 1
ATOM 1603 O O . LEU A 1 215 ? 14.246 0.759 14.645 1.00 77.25 215 LEU A O 1
ATOM 1607 N N . ARG A 1 216 ? 13.005 0.119 12.879 1.00 71.94 216 ARG A N 1
ATOM 1608 C CA . ARG A 1 216 ? 11.706 0.412 13.502 1.00 71.94 216 ARG A CA 1
ATOM 1609 C C . ARG A 1 216 ? 11.421 -0.470 14.714 1.00 71.94 216 ARG A C 1
ATOM 1611 O O . ARG A 1 216 ? 10.975 0.052 15.729 1.00 71.94 216 ARG A O 1
ATOM 1618 N N . LEU A 1 217 ? 11.752 -1.759 14.641 1.00 66.88 217 LEU A N 1
ATOM 1619 C CA . LEU A 1 217 ? 11.549 -2.701 15.749 1.00 66.88 217 LEU A CA 1
ATOM 1620 C C . LEU A 1 217 ? 12.383 -2.358 16.994 1.00 66.88 217 LEU A C 1
ATOM 1622 O O . LEU A 1 217 ? 11.982 -2.678 18.105 1.00 66.88 217 LEU A O 1
ATOM 1626 N N . ARG A 1 218 ? 13.521 -1.667 16.838 1.00 69.38 218 ARG A N 1
ATOM 1627 C CA . ARG A 1 218 ? 14.376 -1.270 17.971 1.00 69.38 218 ARG A CA 1
ATOM 1628 C C . ARG A 1 218 ? 13.841 -0.094 18.785 1.00 69.38 218 ARG A C 1
ATOM 1630 O O . ARG A 1 218 ? 14.363 0.145 19.863 1.00 69.38 218 ARG A O 1
ATOM 1637 N N . LYS A 1 219 ? 12.865 0.662 18.273 1.00 58.53 219 LYS A N 1
ATOM 1638 C CA . LYS A 1 219 ? 12.354 1.872 18.939 1.00 58.53 219 LYS A CA 1
ATOM 1639 C C . LYS A 1 219 ? 11.111 1.617 19.803 1.00 58.53 219 LYS A C 1
ATOM 1641 O O . LYS A 1 219 ? 10.605 2.554 20.407 1.00 58.53 219 LYS A O 1
ATOM 1646 N N . CYS A 1 220 ? 10.622 0.378 19.832 1.00 48.34 220 CYS A N 1
ATOM 1647 C CA . CYS A 1 220 ? 9.447 -0.041 20.601 1.00 48.34 220 CYS A CA 1
ATOM 1648 C C . CYS A 1 220 ? 9.794 -0.907 21.827 1.00 48.34 220 CYS A C 1
ATOM 1650 O O . CYS A 1 220 ? 8.878 -1.421 22.459 1.00 48.34 220 CYS A O 1
ATOM 1652 N N . ASN A 1 221 ? 11.085 -1.047 22.152 1.00 44.53 221 ASN A N 1
ATOM 1653 C CA . ASN A 1 221 ? 11.586 -1.596 23.418 1.00 44.53 221 ASN A CA 1
ATOM 1654 C C . ASN A 1 221 ? 12.251 -0.475 24.216 1.00 44.53 221 ASN A C 1
ATOM 1656 O O . ASN A 1 221 ? 12.194 -0.540 25.459 1.00 44.53 221 ASN A O 1
#

pLDDT: mean 76.46, std 18.17, range [40.0, 98.62]